Protein AF-A0A7W2D3I4-F1 (afdb_monomer_lite)

Radius of gyration: 21.96 Å; chains: 1; bounding box: 43×80×57 Å

Structure (mmCIF, N/CA/C/O backbone):
data_AF-A0A7W2D3I4-F1
#
_entry.id   AF-A0A7W2D3I4-F1
#
loop_
_atom_site.group_PDB
_atom_site.id
_atom_site.type_symbol
_atom_site.label_atom_id
_atom_site.label_alt_id
_atom_site.label_comp_id
_atom_site.label_asym_id
_atom_site.label_entity_id
_atom_site.label_seq_id
_atom_site.pdbx_PDB_ins_code
_atom_site.Cartn_x
_atom_site.Cartn_y
_atom_site.Cartn_z
_atom_site.occupancy
_atom_site.B_iso_or_equiv
_atom_site.auth_seq_id
_atom_site.auth_comp_id
_atom_site.auth_asym_id
_atom_site.auth_atom_id
_atom_site.pdbx_PDB_model_num
ATOM 1 N N . MET A 1 1 ? -0.821 -57.940 8.167 1.00 35.97 1 MET A N 1
ATOM 2 C CA . MET A 1 1 ? -1.006 -57.032 7.013 1.00 35.97 1 MET A CA 1
ATOM 3 C C . MET A 1 1 ? -1.741 -55.793 7.503 1.00 35.97 1 MET A C 1
ATOM 5 O O . MET A 1 1 ? -2.932 -55.878 7.765 1.00 35.97 1 MET A O 1
ATOM 9 N N . CYS A 1 2 ? -1.041 -54.678 7.721 1.00 34.88 2 CYS A N 1
ATOM 10 C CA . CYS A 1 2 ? -1.677 -53.414 8.100 1.00 34.88 2 CYS A CA 1
ATOM 11 C C . CYS A 1 2 ? -2.128 -52.696 6.825 1.00 34.88 2 CYS A C 1
ATOM 13 O O . CYS A 1 2 ? -1.298 -52.361 5.984 1.00 34.88 2 CYS A O 1
ATOM 15 N N . ALA A 1 3 ? -3.434 -52.499 6.660 1.00 43.91 3 ALA A N 1
ATOM 16 C CA . ALA A 1 3 ? -3.979 -51.711 5.565 1.00 43.91 3 ALA A CA 1
ATOM 17 C C . ALA A 1 3 ? -3.624 -50.231 5.778 1.00 43.91 3 ALA A C 1
ATOM 19 O O . ALA A 1 3 ? -4.045 -49.628 6.763 1.00 43.91 3 ALA A O 1
ATOM 20 N N . SER A 1 4 ? -2.849 -49.642 4.865 1.00 46.53 4 SER A N 1
ATOM 21 C CA . SER A 1 4 ? -2.676 -48.188 4.813 1.00 46.53 4 SER A CA 1
ATOM 22 C C . SER A 1 4 ? -4.035 -47.516 4.566 1.00 46.53 4 SER A C 1
ATOM 24 O O . SER A 1 4 ? -4.795 -47.994 3.715 1.00 46.53 4 SER A O 1
ATOM 26 N N . PRO A 1 5 ? -4.363 -46.411 5.260 1.00 52.06 5 PRO A N 1
ATOM 27 C CA . PRO A 1 5 ? -5.594 -45.689 4.996 1.00 52.06 5 PRO A CA 1
ATOM 28 C C . PRO A 1 5 ? -5.538 -45.125 3.576 1.00 52.06 5 PRO A C 1
ATOM 30 O O . PRO A 1 5 ? -4.615 -44.393 3.220 1.00 52.06 5 PRO A O 1
ATOM 33 N N . ARG A 1 6 ? -6.534 -45.474 2.757 1.00 52.06 6 ARG A N 1
ATOM 34 C CA . ARG A 1 6 ? -6.771 -44.820 1.469 1.00 52.06 6 ARG A CA 1
ATOM 35 C C . ARG A 1 6 ? -7.165 -43.376 1.760 1.00 52.06 6 ARG A C 1
ATOM 37 O O . ARG A 1 6 ? -8.307 -43.109 2.114 1.00 52.06 6 ARG A O 1
ATOM 44 N N . THR A 1 7 ? -6.220 -42.453 1.635 1.00 56.19 7 THR A N 1
ATOM 45 C CA . THR A 1 7 ? -6.508 -41.022 1.580 1.00 56.19 7 THR A CA 1
ATOM 46 C C . THR A 1 7 ? -7.290 -40.749 0.299 1.00 56.19 7 THR A C 1
ATOM 48 O O . THR A 1 7 ? -6.731 -40.611 -0.788 1.00 56.19 7 THR A O 1
ATOM 51 N N . THR A 1 8 ? -8.615 -40.719 0.406 1.00 57.00 8 THR A N 1
ATOM 52 C CA . THR A 1 8 ? -9.489 -40.224 -0.655 1.00 57.00 8 THR A CA 1
ATOM 53 C C . THR A 1 8 ? -9.212 -38.736 -0.829 1.00 57.00 8 THR A C 1
ATOM 55 O O . THR A 1 8 ? -9.522 -37.926 0.039 1.00 57.00 8 THR A O 1
ATOM 58 N N . ARG A 1 9 ? -8.558 -38.374 -1.937 1.00 68.00 9 ARG A N 1
ATOM 59 C CA . ARG A 1 9 ? -8.379 -36.974 -2.328 1.00 68.00 9 ARG A CA 1
ATOM 60 C C . ARG A 1 9 ? -9.740 -36.426 -2.751 1.00 68.00 9 ARG A C 1
ATOM 62 O O . ARG A 1 9 ? -10.220 -36.753 -3.831 1.00 68.00 9 ARG A O 1
ATOM 69 N N . GLU A 1 10 ? -10.354 -35.616 -1.901 1.00 75.38 10 GLU A N 1
ATOM 70 C CA . GLU A 1 10 ? -11.564 -34.874 -2.248 1.00 75.38 10 GLU A CA 1
ATOM 71 C C . GLU A 1 10 ? -11.199 -33.623 -3.057 1.00 75.38 10 GLU A C 1
ATOM 73 O O . GLU A 1 10 ? -10.304 -32.856 -2.692 1.00 75.38 10 GLU A O 1
ATOM 78 N N . GLY A 1 11 ? -11.879 -33.425 -4.187 1.00 79.25 11 GLY A N 1
ATOM 79 C CA . GLY A 1 11 ? -11.748 -32.216 -4.992 1.00 79.25 11 GLY A CA 1
ATOM 80 C C . GLY A 1 11 ? -12.607 -31.099 -4.408 1.00 79.25 11 GLY A C 1
ATOM 81 O O . GLY A 1 11 ? -13.830 -31.160 -4.496 1.00 79.25 11 GLY A O 1
ATOM 82 N N . ILE A 1 12 ? -11.977 -30.075 -3.833 1.00 83.88 12 ILE A N 1
ATOM 83 C CA . ILE A 1 12 ? -12.676 -28.903 -3.292 1.00 83.88 12 ILE A CA 1
ATOM 84 C C . ILE A 1 12 ? -12.636 -27.779 -4.339 1.00 83.88 12 ILE A C 1
ATOM 86 O O . ILE A 1 12 ? -11.543 -27.311 -4.676 1.00 83.88 12 ILE A O 1
ATOM 90 N N . PRO A 1 13 ? -13.786 -27.316 -4.864 1.00 85.44 13 PRO A N 1
ATOM 91 C CA . PRO A 1 13 ? -13.809 -26.160 -5.749 1.00 85.44 13 PRO A CA 1
ATOM 92 C C . PRO A 1 13 ? -13.452 -24.885 -4.972 1.00 85.44 13 PRO A C 1
ATOM 94 O O . PRO A 1 13 ? -13.861 -24.701 -3.826 1.00 85.44 13 PRO A O 1
ATOM 97 N N . PHE A 1 14 ? -12.710 -23.978 -5.604 1.00 87.31 14 PHE A N 1
ATOM 98 C CA . PHE A 1 14 ? -12.338 -22.688 -5.023 1.00 87.31 14 PHE A CA 1
ATOM 99 C C . PHE A 1 14 ? -12.424 -21.572 -6.067 1.00 87.31 14 PHE A C 1
ATOM 101 O O . PHE A 1 14 ? -12.269 -21.808 -7.264 1.00 87.31 14 PHE A O 1
ATOM 108 N N . ALA A 1 15 ? -12.663 -20.344 -5.606 1.00 87.19 15 ALA A N 1
ATOM 109 C CA . ALA A 1 15 ? -12.633 -19.155 -6.450 1.00 87.19 15 ALA A CA 1
ATOM 110 C C . ALA A 1 15 ? -11.207 -18.588 -6.520 1.00 87.19 15 ALA A C 1
ATOM 112 O O . ALA A 1 15 ? -10.534 -18.453 -5.497 1.00 87.19 15 ALA A O 1
ATOM 113 N N . CYS A 1 16 ? -10.751 -18.238 -7.720 1.00 85.00 16 CYS A N 1
ATOM 114 C CA . CYS A 1 16 ? -9.420 -17.690 -7.969 1.00 85.00 16 CYS A CA 1
ATOM 115 C C . CYS A 1 16 ? -9.429 -16.875 -9.266 1.00 85.00 16 CYS A C 1
ATOM 117 O O . CYS A 1 16 ? -10.176 -17.213 -10.185 1.00 85.00 16 CYS A O 1
ATOM 119 N N . SER A 1 17 ? -8.601 -15.829 -9.367 1.00 82.38 17 SER A N 1
ATOM 120 C CA . SER A 1 17 ? -8.456 -15.124 -10.645 1.00 82.38 17 SER A CA 1
ATOM 121 C C . SER A 1 17 ? -7.757 -16.023 -11.678 1.00 82.38 17 SER A C 1
ATOM 123 O O . SER A 1 17 ? -6.920 -16.851 -11.291 1.00 82.38 17 SER A O 1
ATOM 125 N N . PRO A 1 18 ? -8.048 -15.872 -12.986 1.00 84.19 18 PRO A N 1
ATOM 126 C CA . PRO A 1 18 ? -7.452 -16.711 -14.028 1.00 84.19 18 PRO A CA 1
ATOM 127 C C . PRO A 1 18 ? -5.920 -16.708 -14.009 1.00 84.19 18 PRO A C 1
ATOM 129 O O . PRO A 1 18 ? -5.295 -17.753 -14.170 1.00 84.19 18 PRO A O 1
ATOM 132 N N . ASP A 1 19 ? -5.300 -15.554 -13.761 1.00 79.12 19 ASP A N 1
ATOM 133 C CA . ASP A 1 19 ? -3.839 -15.446 -13.727 1.00 79.12 19 ASP A CA 1
ATOM 134 C C . ASP A 1 19 ? -3.236 -16.099 -12.479 1.00 79.12 19 A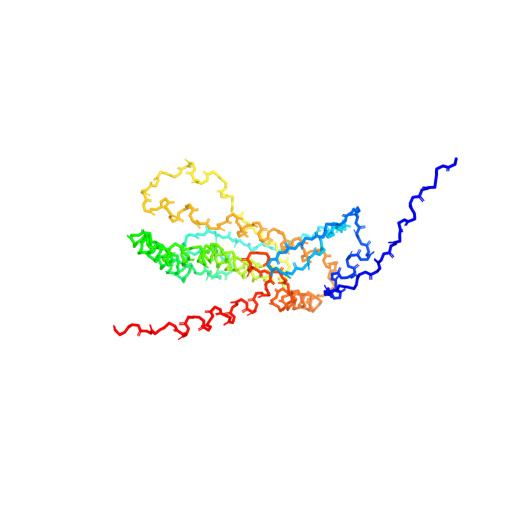SP A C 1
ATOM 136 O O . ASP A 1 19 ? -2.211 -16.771 -12.575 1.00 79.12 19 ASP A O 1
ATOM 140 N N . GLN A 1 20 ? -3.892 -15.991 -11.319 1.00 83.00 20 GLN A N 1
ATOM 141 C CA . GLN A 1 20 ? -3.452 -16.706 -10.119 1.00 83.00 20 GLN A CA 1
ATOM 142 C C . GLN A 1 20 ? -3.619 -18.221 -10.262 1.00 83.00 20 GLN A C 1
ATOM 144 O O . GLN A 1 20 ? -2.784 -18.965 -9.754 1.00 83.00 20 GLN A O 1
ATOM 149 N N . LEU A 1 21 ? -4.651 -18.678 -10.979 1.00 88.69 21 LEU A N 1
ATOM 150 C CA . LEU A 1 21 ? -4.837 -20.096 -11.274 1.00 88.69 21 LEU A CA 1
ATOM 151 C C . LEU A 1 21 ? -3.705 -20.618 -12.166 1.00 88.69 21 LEU A C 1
ATOM 153 O O . LEU A 1 21 ? -3.147 -21.669 -11.866 1.00 88.69 21 LEU A O 1
ATOM 157 N N . LYS A 1 22 ? -3.306 -19.866 -13.203 1.00 88.12 22 LYS A N 1
ATOM 158 C CA . LYS A 1 22 ? -2.134 -20.210 -14.029 1.00 88.12 22 LYS A CA 1
ATOM 159 C C . LYS A 1 22 ? -0.870 -20.322 -13.179 1.00 88.12 22 LYS A C 1
ATOM 161 O O . LYS A 1 22 ? -0.163 -21.319 -13.286 1.00 88.12 22 LYS A O 1
ATOM 166 N N . THR A 1 23 ? -0.610 -19.343 -12.306 1.00 87.88 23 THR A N 1
ATOM 167 C CA . THR A 1 23 ? 0.552 -19.386 -11.404 1.00 87.88 23 THR A CA 1
ATOM 168 C C . THR A 1 23 ? 0.496 -20.591 -10.472 1.00 87.88 23 THR A C 1
ATOM 170 O O . THR A 1 23 ? 1.493 -21.286 -10.320 1.00 87.88 23 THR A O 1
ATOM 173 N N . LEU A 1 24 ? -0.664 -20.872 -9.876 1.00 89.88 24 LEU A N 1
ATOM 174 C CA . LEU A 1 24 ? -0.845 -22.015 -8.987 1.00 89.88 24 LEU A CA 1
ATOM 175 C C . LEU A 1 24 ? -0.597 -23.341 -9.714 1.00 89.88 24 LEU A C 1
ATOM 177 O O . LEU A 1 24 ? 0.093 -24.206 -9.189 1.00 89.88 24 LEU A O 1
ATOM 181 N N . VAL A 1 25 ? -1.138 -23.507 -10.920 1.00 89.94 25 VAL A N 1
ATOM 182 C CA . VAL A 1 25 ? -0.967 -24.739 -11.704 1.00 89.94 25 VAL A CA 1
ATOM 183 C C . VAL A 1 25 ? 0.489 -24.926 -12.132 1.00 89.94 25 VAL A C 1
ATOM 185 O O . VAL A 1 25 ? 0.997 -26.040 -12.061 1.00 89.94 25 VAL A O 1
ATOM 188 N N . ALA A 1 26 ? 1.164 -23.853 -12.547 1.00 90.19 26 ALA A N 1
ATOM 189 C CA . ALA A 1 26 ? 2.518 -23.932 -13.089 1.00 90.19 26 ALA A CA 1
ATOM 190 C C . ALA A 1 26 ? 3.622 -23.966 -12.019 1.00 90.19 26 ALA A C 1
ATOM 192 O O . ALA A 1 26 ? 4.652 -24.601 -12.227 1.00 90.19 26 ALA A O 1
ATOM 193 N N . HIS A 1 27 ? 3.431 -23.276 -10.892 1.00 91.12 27 HIS A N 1
ATOM 194 C CA . HIS A 1 27 ? 4.521 -22.947 -9.965 1.00 91.12 27 HIS A CA 1
ATOM 195 C C . HIS A 1 27 ? 4.289 -23.404 -8.526 1.00 91.12 27 HIS A C 1
ATOM 197 O O . HIS A 1 27 ? 5.128 -23.127 -7.665 1.00 91.12 27 HIS A O 1
ATOM 203 N N . ARG A 1 28 ? 3.169 -24.070 -8.216 1.00 89.94 28 ARG A N 1
ATOM 204 C CA . ARG A 1 28 ? 2.913 -24.544 -6.851 1.00 89.94 28 ARG A CA 1
ATOM 205 C C . ARG A 1 28 ? 4.029 -25.473 -6.382 1.00 89.94 28 ARG A C 1
ATOM 207 O O . ARG A 1 28 ? 4.350 -26.460 -7.039 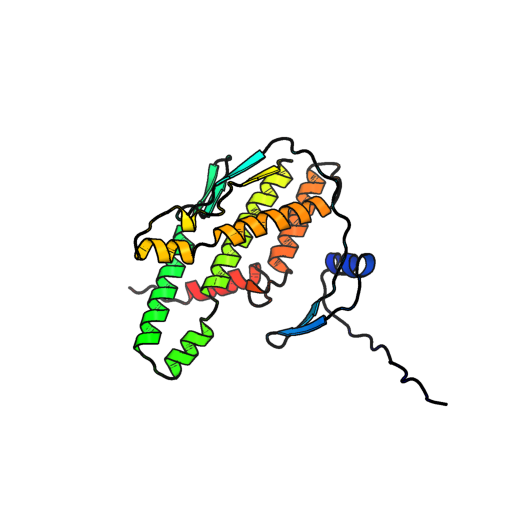1.00 89.94 28 ARG A O 1
ATOM 214 N N . LYS A 1 29 ? 4.525 -25.210 -5.176 1.00 88.31 29 LYS A N 1
ATOM 215 C CA . LYS A 1 29 ? 5.510 -26.041 -4.494 1.00 88.31 29 LYS A CA 1
ATOM 216 C C . LYS A 1 29 ? 5.065 -26.333 -3.068 1.00 88.31 29 LYS A C 1
ATOM 218 O O . LYS A 1 29 ? 4.594 -25.448 -2.362 1.00 88.31 29 LYS A O 1
ATOM 223 N N . GLY A 1 30 ? 5.252 -27.580 -2.651 1.00 85.25 30 GLY A N 1
ATOM 224 C CA . GLY A 1 30 ? 4.953 -28.021 -1.294 1.00 85.25 30 GLY A CA 1
ATOM 225 C C . GLY A 1 30 ? 3.460 -28.094 -0.962 1.00 85.25 30 GLY A C 1
ATOM 226 O O . GLY A 1 30 ? 2.571 -28.074 -1.824 1.00 85.25 30 GLY A O 1
ATOM 227 N N . GLU A 1 31 ? 3.203 -28.232 0.332 1.00 86.31 31 GLU A N 1
ATOM 228 C CA . GLU A 1 31 ? 1.860 -28.269 0.898 1.00 86.31 31 GLU A CA 1
ATOM 229 C C . GLU A 1 31 ? 1.247 -26.863 0.933 1.00 86.31 31 GLU A C 1
ATOM 231 O O . GLU A 1 31 ? 1.945 -25.851 0.883 1.00 86.31 31 GLU A O 1
ATOM 236 N N . GLY A 1 32 ? -0.083 -26.803 0.926 1.00 86.62 32 GLY A N 1
ATOM 237 C CA . GLY A 1 32 ? -0.819 -25.550 1.050 1.00 86.62 32 GLY A CA 1
ATOM 238 C C . GLY A 1 32 ? -1.646 -25.565 2.324 1.00 86.62 32 GLY A C 1
ATOM 239 O O . GLY A 1 32 ? -2.224 -26.596 2.661 1.00 86.62 32 GLY A O 1
ATOM 240 N N . ASP A 1 33 ? -1.737 -24.421 2.991 1.00 89.50 33 ASP A N 1
ATOM 241 C CA . ASP A 1 33 ? -2.533 -24.277 4.204 1.00 89.50 33 ASP A CA 1
ATOM 242 C C . ASP A 1 33 ? -3.953 -23.837 3.862 1.00 89.50 33 ASP A C 1
ATOM 244 O O . ASP A 1 33 ? -4.163 -22.895 3.093 1.00 89.50 33 ASP A O 1
ATOM 248 N N . LEU A 1 34 ? -4.944 -24.467 4.490 1.00 90.75 34 LEU A N 1
ATOM 249 C CA . LEU A 1 34 ? -6.326 -24.007 4.451 1.00 90.75 34 LEU A CA 1
ATOM 250 C C . LEU A 1 34 ? -6.638 -23.228 5.734 1.00 90.75 34 LEU A C 1
ATOM 252 O O . LEU A 1 34 ? -6.588 -23.771 6.836 1.00 90.75 34 LEU A O 1
ATOM 256 N N . VAL A 1 35 ? -6.969 -21.943 5.604 1.00 90.12 35 VAL A N 1
ATOM 257 C CA . VAL A 1 35 ? -7.155 -21.036 6.746 1.00 90.12 35 VAL A CA 1
ATOM 258 C C . VAL A 1 35 ? -8.542 -20.402 6.715 1.00 90.12 35 VAL A C 1
ATOM 260 O O . VAL A 1 35 ? -8.941 -19.819 5.710 1.00 90.12 35 VAL A O 1
ATOM 263 N N . CYS A 1 36 ? -9.261 -20.440 7.840 1.00 89.19 36 CYS A N 1
ATOM 264 C CA . CYS A 1 36 ? -10.525 -19.720 8.009 1.00 89.19 36 CYS A CA 1
ATOM 265 C C . CYS A 1 36 ? -10.288 -18.343 8.652 1.00 89.19 36 CYS A C 1
ATOM 267 O O . CYS A 1 36 ? -9.751 -18.244 9.759 1.00 89.19 36 CYS A O 1
ATOM 269 N N . ARG A 1 37 ? -10.680 -17.259 7.969 1.00 83.62 37 ARG A N 1
ATOM 270 C CA . ARG A 1 37 ? -10.606 -15.880 8.485 1.00 83.62 37 ARG A CA 1
ATOM 271 C C . ARG A 1 37 ? -11.889 -15.125 8.161 1.00 83.62 37 ARG A C 1
ATOM 273 O O . ARG A 1 37 ? -12.297 -15.052 7.009 1.00 83.62 37 ARG A O 1
ATOM 280 N N . GLY A 1 38 ? -12.529 -14.552 9.182 1.00 74.56 38 GLY A N 1
ATOM 281 C CA . GLY A 1 38 ? -13.765 -13.779 8.999 1.00 74.56 38 GLY A CA 1
ATOM 282 C C . GLY A 1 38 ? -14.912 -14.589 8.381 1.00 74.56 38 GLY A C 1
ATOM 283 O O . GLY A 1 38 ? -15.681 -14.043 7.599 1.00 74.56 38 GLY A O 1
ATOM 284 N N . GLY A 1 39 ? -14.987 -15.895 8.672 1.00 83.69 39 GLY A N 1
ATOM 285 C CA . GLY A 1 39 ? -15.983 -16.809 8.096 1.00 83.69 39 GLY A CA 1
ATOM 286 C C . GLY A 1 39 ? -15.713 -17.226 6.646 1.00 83.69 39 GLY A C 1
ATOM 287 O O . GLY A 1 39 ? -16.521 -17.948 6.071 1.00 83.69 39 GLY A O 1
ATOM 288 N N . LYS A 1 40 ? -14.593 -16.794 6.052 1.00 85.19 40 LYS A N 1
ATOM 289 C CA . LYS A 1 40 ? -14.161 -17.181 4.704 1.00 85.19 40 LYS A CA 1
ATOM 290 C C . LYS A 1 40 ? -12.986 -18.151 4.785 1.00 85.19 40 LYS A C 1
ATOM 292 O O . LYS A 1 40 ? -12.090 -17.971 5.612 1.00 85.19 40 LYS A O 1
ATOM 297 N N . TRP A 1 41 ? -12.976 -19.144 3.904 1.00 90.19 41 TRP A N 1
ATOM 298 C CA . TRP A 1 41 ? -11.865 -20.078 3.744 1.00 90.19 41 TRP A CA 1
ATOM 299 C C . TRP A 1 41 ? -10.892 -19.583 2.676 1.00 90.19 41 TRP A C 1
ATOM 301 O O . TRP A 1 41 ? -11.306 -19.121 1.614 1.00 90.19 41 TRP A O 1
ATOM 311 N N . PHE A 1 42 ? -9.598 -19.685 2.965 1.00 89.88 42 PHE A N 1
ATOM 312 C CA . PHE A 1 42 ? -8.513 -19.290 2.076 1.00 89.88 42 PHE A CA 1
ATOM 313 C C . PHE A 1 42 ? -7.532 -20.441 1.924 1.00 89.88 42 PHE A C 1
ATOM 315 O O . PHE A 1 42 ? -7.064 -20.977 2.927 1.00 89.88 42 PHE A O 1
ATOM 322 N N . LEU A 1 43 ? -7.182 -20.765 0.682 1.00 89.88 43 LEU A N 1
ATOM 323 C CA . LEU A 1 43 ? -6.046 -21.623 0.374 1.00 89.88 43 LEU A CA 1
ATOM 324 C C . LEU A 1 43 ? -4.791 -20.755 0.238 1.00 89.88 43 LEU A C 1
ATOM 326 O O . LEU A 1 43 ? -4.729 -19.868 -0.616 1.00 89.88 43 LEU A O 1
ATOM 330 N N . ILE A 1 44 ? -3.792 -21.011 1.075 1.00 89.69 44 ILE A N 1
ATOM 331 C CA . ILE A 1 44 ? -2.464 -20.409 0.986 1.00 89.69 44 ILE A CA 1
ATOM 332 C C . ILE A 1 44 ? -1.547 -21.446 0.352 1.00 89.69 44 ILE A C 1
ATOM 334 O O . ILE A 1 44 ? -1.104 -22.383 1.006 1.00 89.69 44 ILE A O 1
ATOM 338 N N . ALA A 1 45 ? -1.279 -21.280 -0.939 1.00 90.62 45 ALA A N 1
ATOM 339 C CA . ALA A 1 45 ? -0.340 -22.116 -1.669 1.00 90.62 45 ALA A CA 1
ATOM 340 C C . ALA A 1 45 ? 0.967 -21.359 -1.906 1.00 90.62 45 ALA A C 1
ATOM 342 O O . ALA A 1 45 ? 0.957 -20.206 -2.349 1.00 90.62 45 ALA A O 1
ATOM 343 N N . ILE A 1 46 ? 2.088 -22.020 -1.632 1.00 90.38 46 ILE A N 1
ATOM 344 C CA . ILE A 1 46 ? 3.414 -21.497 -1.949 1.00 90.38 46 ILE A CA 1
ATOM 345 C C . ILE A 1 46 ? 3.672 -21.766 -3.430 1.00 90.38 46 ILE A C 1
ATOM 347 O O . ILE A 1 46 ? 3.474 -22.880 -3.913 1.00 90.38 46 ILE A O 1
ATOM 351 N N . CYS A 1 47 ? 4.070 -20.727 -4.159 1.00 89.69 47 CYS A N 1
ATOM 352 C CA . CYS A 1 47 ? 4.452 -20.831 -5.560 1.00 89.69 47 CYS A CA 1
ATOM 353 C C . CYS A 1 47 ? 5.872 -20.293 -5.726 1.00 89.69 47 CYS A C 1
ATOM 355 O O . CYS A 1 47 ? 6.140 -19.164 -5.311 1.00 89.69 47 CYS A O 1
ATOM 357 N N . GLU A 1 48 ? 6.756 -21.079 -6.333 1.00 88.00 48 GLU A N 1
ATOM 358 C CA . GLU A 1 48 ? 8.089 -20.623 -6.732 1.00 88.00 48 GLU A CA 1
ATOM 359 C C . GLU A 1 48 ? 8.043 -20.191 -8.193 1.00 88.00 48 GLU A C 1
ATOM 361 O O . GLU A 1 48 ? 8.029 -21.008 -9.114 1.00 88.00 48 GLU A O 1
ATOM 366 N N . VAL A 1 49 ? 7.956 -18.881 -8.388 1.00 83.62 49 VAL A N 1
ATOM 367 C CA . VAL A 1 49 ? 7.943 -18.260 -9.710 1.00 83.62 49 VAL A CA 1
ATOM 368 C C . VAL A 1 49 ? 9.374 -17.833 -10.036 1.00 83.62 49 VAL A C 1
ATOM 370 O O . VAL A 1 49 ? 10.018 -17.270 -9.148 1.00 83.62 49 VAL A O 1
ATOM 373 N N . PRO A 1 50 ? 9.879 -18.090 -11.256 1.00 81.31 50 PRO A N 1
ATOM 374 C CA . PRO A 1 50 ? 11.179 -17.588 -11.680 1.00 81.31 50 PRO A CA 1
ATOM 375 C C . PRO A 1 50 ? 11.277 -16.075 -11.480 1.00 81.31 50 PRO A C 1
ATOM 377 O O . PRO A 1 50 ? 10.311 -15.347 -11.733 1.00 81.31 50 PRO A O 1
ATOM 380 N N . ASP A 1 51 ? 12.441 -15.614 -11.031 1.00 72.19 51 ASP A N 1
ATOM 381 C CA . ASP A 1 51 ? 12.722 -14.186 -10.994 1.00 72.19 51 ASP A CA 1
ATOM 382 C C . ASP A 1 51 ? 12.740 -13.626 -12.426 1.00 72.19 51 ASP A C 1
ATOM 384 O O . ASP A 1 51 ? 13.138 -14.327 -13.364 1.00 72.19 51 ASP A O 1
ATOM 388 N N . PRO A 1 52 ? 12.282 -12.381 -12.618 1.00 70.00 52 PRO A N 1
ATOM 389 C CA . PRO A 1 52 ? 12.361 -11.746 -13.918 1.00 70.00 52 PRO A CA 1
ATOM 390 C C . PRO A 1 52 ? 13.807 -11.507 -14.321 1.00 70.00 52 PRO A C 1
ATOM 392 O O . PRO A 1 52 ? 14.686 -11.344 -13.473 1.00 70.00 52 PRO A O 1
ATOM 395 N N . GLU A 1 53 ? 14.032 -11.403 -15.627 1.00 69.62 53 GLU A N 1
ATOM 396 C CA . GLU A 1 53 ? 15.279 -10.845 -16.131 1.00 69.62 53 GLU A CA 1
ATOM 397 C C . GLU A 1 53 ? 15.452 -9.418 -15.601 1.00 69.62 53 GLU A C 1
ATOM 399 O O . GLU A 1 53 ? 14.515 -8.614 -15.590 1.00 69.62 53 GLU A O 1
ATOM 404 N N . VAL A 1 54 ? 16.661 -9.120 -15.127 1.00 68.25 54 VAL A N 1
ATOM 405 C CA . VAL A 1 54 ? 17.002 -7.790 -14.631 1.00 68.25 54 VAL A CA 1
ATOM 406 C C . VAL A 1 54 ? 16.998 -6.832 -15.814 1.00 68.25 54 VAL A C 1
ATOM 408 O O . VAL A 1 54 ? 17.739 -7.008 -16.777 1.00 68.25 54 VAL A O 1
ATOM 411 N N . PHE A 1 55 ? 16.146 -5.819 -15.732 1.00 71.31 55 PHE A N 1
ATOM 412 C CA . PHE A 1 55 ? 16.093 -4.734 -16.697 1.00 71.31 55 PHE A CA 1
ATOM 413 C C . PHE A 1 55 ? 16.959 -3.571 -16.206 1.00 71.31 55 PHE A C 1
ATOM 415 O O . PHE A 1 55 ? 16.807 -3.122 -15.069 1.00 71.31 55 PHE A O 1
ATOM 422 N N . GLU A 1 56 ? 17.838 -3.071 -17.075 1.00 76.94 56 GLU A N 1
ATOM 423 C CA . GLU A 1 56 ? 18.591 -1.842 -16.826 1.00 76.94 56 GLU A CA 1
ATOM 424 C C . GLU A 1 56 ? 17.698 -0.628 -17.123 1.00 76.94 56 GLU A C 1
ATOM 426 O O . GLU A 1 56 ? 17.274 -0.442 -18.269 1.00 76.94 56 GLU A O 1
ATOM 431 N N . PRO A 1 57 ? 17.371 0.195 -16.115 1.00 84.00 57 PRO A N 1
ATOM 432 C CA . PRO A 1 57 ? 16.455 1.307 -16.293 1.00 84.00 57 PRO A CA 1
ATOM 433 C C . PRO A 1 57 ? 17.045 2.415 -17.163 1.00 84.00 57 PRO A C 1
ATOM 435 O O . PRO A 1 57 ? 18.212 2.773 -17.022 1.00 84.00 57 PRO A O 1
ATOM 438 N N . VAL A 1 58 ? 16.207 3.024 -18.012 1.00 85.94 58 VAL A N 1
ATOM 439 C CA . VAL A 1 58 ? 16.642 4.138 -18.878 1.00 85.94 58 VAL A CA 1
ATOM 440 C C . VAL A 1 58 ? 16.965 5.405 -18.081 1.00 85.94 58 VAL A C 1
ATOM 442 O O . VAL A 1 58 ? 17.745 6.235 -18.533 1.00 85.94 58 VAL A O 1
ATOM 445 N N . ASP A 1 59 ? 16.336 5.555 -16.912 1.00 89.69 59 ASP A N 1
ATOM 446 C CA . ASP A 1 59 ? 16.509 6.644 -15.947 1.00 89.69 59 ASP A CA 1
ATOM 447 C C . ASP A 1 59 ? 15.854 6.242 -14.600 1.00 89.69 59 ASP A C 1
ATOM 449 O O . ASP A 1 59 ? 15.284 5.153 -14.477 1.00 89.69 59 ASP A O 1
ATOM 453 N N . TRP A 1 60 ? 15.903 7.094 -13.577 1.00 90.12 60 TRP A N 1
ATOM 454 C CA . TRP A 1 60 ? 15.403 6.815 -12.231 1.00 90.12 60 TRP A CA 1
ATOM 455 C C . TRP A 1 60 ? 14.353 7.826 -11.764 1.00 90.12 60 TRP A C 1
ATOM 457 O O . TRP A 1 60 ? 14.529 9.038 -11.846 1.00 90.12 60 TRP A O 1
ATOM 467 N N . VAL A 1 61 ? 13.277 7.324 -11.156 1.00 92.19 61 VAL A N 1
ATOM 468 C CA . VAL A 1 61 ? 12.329 8.135 -10.384 1.00 92.19 61 VAL A CA 1
ATOM 469 C C . VAL A 1 61 ? 12.760 8.128 -8.921 1.00 92.19 61 VAL A C 1
ATOM 471 O O . VAL A 1 61 ? 12.618 7.118 -8.226 1.00 92.19 61 VAL A O 1
ATOM 474 N N . GLY A 1 62 ? 13.274 9.258 -8.439 1.00 91.50 62 GLY A N 1
ATOM 475 C CA . GLY A 1 62 ? 13.579 9.451 -7.021 1.00 91.50 62 GLY A CA 1
ATOM 476 C C . GLY A 1 62 ? 12.299 9.614 -6.204 1.00 91.50 62 GLY A C 1
ATOM 477 O O . GLY A 1 62 ? 11.412 10.363 -6.607 1.00 91.50 62 GLY A O 1
ATOM 478 N N . VAL A 1 63 ? 12.186 8.927 -5.065 1.00 91.75 63 VAL A N 1
ATOM 479 C CA . VAL A 1 63 ? 11.014 8.993 -4.177 1.00 91.75 63 VAL A CA 1
ATOM 480 C C . VAL A 1 63 ? 11.441 9.331 -2.747 1.00 91.75 63 VAL A C 1
ATOM 482 O O . VAL A 1 63 ? 11.958 8.481 -2.019 1.00 91.75 63 VAL A O 1
ATOM 485 N N . ASP A 1 64 ? 11.156 10.565 -2.335 1.00 88.31 64 ASP A N 1
ATOM 486 C CA . ASP A 1 64 ? 11.340 11.079 -0.971 1.00 88.31 64 ASP A CA 1
ATOM 487 C C . ASP A 1 64 ? 10.106 10.773 -0.104 1.00 88.31 64 ASP A C 1
ATOM 489 O O . ASP A 1 64 ? 8.972 10.956 -0.559 1.00 88.31 64 ASP A O 1
ATOM 493 N N . ARG A 1 65 ? 10.280 10.287 1.133 1.00 87.88 65 ARG A N 1
ATOM 494 C CA . ARG A 1 65 ? 9.178 9.821 1.999 1.00 87.88 65 ARG A CA 1
ATOM 495 C C . ARG A 1 65 ? 9.114 10.627 3.302 1.00 87.88 65 ARG A C 1
ATOM 497 O O . ARG A 1 65 ? 9.886 10.426 4.234 1.00 87.88 65 ARG A O 1
ATOM 504 N N . GLY A 1 66 ? 8.066 11.441 3.448 1.00 79.00 66 GLY A N 1
ATOM 505 C CA . GLY A 1 66 ? 7.873 12.401 4.549 1.00 79.00 66 GLY A CA 1
ATOM 506 C C . GLY A 1 66 ? 6.594 12.220 5.406 1.00 79.00 66 GLY A C 1
ATOM 507 O O . GLY A 1 66 ? 5.725 11.386 5.134 1.00 79.00 66 GLY A O 1
ATOM 508 N N . ILE A 1 67 ? 6.490 12.987 6.515 1.00 73.31 67 ILE A N 1
ATOM 509 C CA . ILE A 1 67 ? 5.286 13.019 7.395 1.00 73.31 67 ILE A CA 1
ATOM 510 C C . ILE A 1 67 ? 4.170 13.737 6.665 1.00 73.31 67 ILE A C 1
ATOM 512 O O . ILE A 1 67 ? 3.006 13.332 6.671 1.00 73.31 67 ILE A O 1
ATOM 516 N N . VAL A 1 68 ? 4.552 14.901 6.147 1.00 76.50 68 VAL A N 1
ATOM 517 C CA . VAL A 1 68 ? 3.659 15.880 5.548 1.00 76.50 68 VAL A CA 1
ATOM 518 C C . VAL A 1 68 ? 3.310 15.424 4.141 1.00 76.50 68 VAL A C 1
ATOM 520 O O . VAL A 1 68 ? 2.128 15.352 3.807 1.00 76.50 68 VAL A O 1
ATOM 523 N N . ASN A 1 69 ? 4.327 15.023 3.382 1.00 85.12 69 ASN A N 1
ATOM 524 C CA . ASN A 1 69 ? 4.217 14.419 2.063 1.00 85.12 69 ASN A CA 1
ATOM 525 C C . ASN A 1 69 ? 4.579 12.944 2.210 1.00 85.12 69 ASN A C 1
ATOM 527 O O . ASN A 1 69 ? 5.724 12.631 2.500 1.00 85.12 69 ASN A O 1
ATOM 531 N N . LEU A 1 70 ? 3.609 12.042 2.070 1.00 86.50 70 LEU A N 1
ATOM 532 C CA . LEU A 1 70 ? 3.822 10.603 2.261 1.00 86.50 70 LEU A CA 1
ATOM 533 C C . LEU A 1 70 ? 4.824 10.036 1.252 1.00 86.50 70 LEU A C 1
ATOM 535 O O . LEU A 1 70 ? 5.558 9.108 1.584 1.00 86.50 70 LEU A O 1
ATOM 539 N N . ALA A 1 71 ? 4.826 10.600 0.045 1.00 90.38 71 ALA A N 1
ATOM 540 C CA . ALA A 1 71 ? 5.840 10.405 -0.974 1.00 90.38 71 ALA A CA 1
ATOM 541 C C . ALA A 1 71 ? 5.885 11.630 -1.896 1.00 90.38 71 ALA A C 1
ATOM 543 O O . ALA A 1 71 ? 4.828 12.152 -2.258 1.00 90.38 71 ALA A O 1
ATOM 544 N N . THR A 1 72 ? 7.080 12.048 -2.293 1.00 92.00 72 THR A N 1
ATOM 545 C CA . THR A 1 72 ? 7.316 13.069 -3.318 1.00 92.00 72 THR A CA 1
ATOM 546 C C . THR A 1 72 ? 8.227 12.467 -4.376 1.00 92.00 72 THR A C 1
ATOM 548 O O . THR A 1 72 ? 9.291 11.955 -4.036 1.00 92.00 72 THR A O 1
ATOM 551 N N . THR A 1 73 ? 7.810 12.489 -5.639 1.00 93.50 73 THR A N 1
ATOM 552 C CA . THR A 1 73 ? 8.627 11.984 -6.748 1.00 93.50 73 THR A CA 1
ATOM 553 C C . THR A 1 73 ? 9.512 13.090 -7.322 1.00 93.50 73 THR A C 1
ATOM 555 O O . THR A 1 73 ? 9.118 14.258 -7.303 1.00 93.50 73 THR A O 1
ATOM 558 N N . SER A 1 74 ? 10.651 12.733 -7.920 1.00 92.94 74 SER A N 1
ATOM 559 C CA . SER A 1 74 ? 11.498 13.653 -8.702 1.00 92.94 74 SER A CA 1
ATOM 560 C C . SER A 1 74 ? 10.729 14.344 -9.836 1.00 92.94 74 SER A C 1
ATOM 562 O O . SER A 1 74 ? 10.980 15.506 -10.126 1.00 92.94 74 SER A O 1
ATOM 564 N N . ASP A 1 75 ? 9.712 13.673 -10.386 1.00 91.00 75 ASP A N 1
ATOM 565 C CA . ASP A 1 75 ? 8.796 14.212 -11.407 1.00 91.00 75 ASP A CA 1
ATOM 566 C C . ASP A 1 75 ? 7.801 15.272 -10.865 1.00 91.00 75 ASP A C 1
ATOM 568 O O . ASP A 1 75 ? 6.905 15.713 -11.580 1.00 91.00 75 ASP A O 1
ATOM 572 N N . GLY A 1 76 ? 7.889 15.650 -9.583 1.00 88.81 76 GLY A N 1
ATOM 573 C CA . GLY A 1 76 ? 7.040 16.678 -8.964 1.00 88.81 76 GLY A CA 1
ATOM 574 C C . GLY A 1 76 ? 5.690 16.187 -8.424 1.00 88.81 76 GLY A C 1
ATOM 575 O O . GLY A 1 76 ? 4.912 16.985 -7.895 1.00 88.81 76 GLY A O 1
ATOM 576 N N . THR A 1 77 ? 5.393 14.884 -8.493 1.00 91.69 77 THR A N 1
ATOM 577 C CA . THR A 1 77 ? 4.161 14.326 -7.913 1.00 91.69 77 THR A CA 1
ATOM 578 C C . THR A 1 77 ? 4.274 14.276 -6.394 1.00 91.69 77 THR A C 1
ATOM 580 O O . THR A 1 77 ? 5.171 13.640 -5.845 1.00 91.69 77 THR A O 1
ATOM 583 N N . ASN A 1 78 ? 3.336 14.921 -5.695 1.00 92.50 78 ASN A N 1
ATOM 584 C CA . ASN A 1 78 ? 3.307 14.964 -4.234 1.00 92.50 78 ASN A CA 1
ATOM 585 C C . ASN A 1 78 ? 2.068 14.252 -3.667 1.00 92.50 78 ASN A C 1
ATOM 587 O O . ASN A 1 78 ? 0.931 14.727 -3.772 1.00 92.50 78 ASN A O 1
ATOM 591 N N . HIS A 1 79 ? 2.303 13.144 -2.969 1.00 89.88 79 HIS A N 1
ATOM 592 C CA . HIS A 1 79 ? 1.283 12.395 -2.248 1.00 89.88 79 HIS A CA 1
ATOM 593 C C . HIS A 1 79 ? 1.090 12.948 -0.831 1.00 89.88 79 HIS A C 1
ATOM 595 O O . HIS A 1 79 ? 1.687 12.490 0.145 1.00 89.88 79 HIS A O 1
ATOM 601 N N . GLN A 1 80 ? 0.198 13.926 -0.692 1.00 87.88 80 GLN A N 1
ATOM 602 C CA . GLN A 1 80 ? -0.024 14.625 0.577 1.00 87.88 80 GLN A CA 1
ATOM 603 C C . GLN A 1 80 ? -0.579 13.723 1.700 1.00 87.88 80 GLN A C 1
ATOM 605 O O . GLN A 1 80 ? -1.581 13.019 1.547 1.00 87.88 80 GLN A O 1
ATOM 610 N N . GLY A 1 81 ? -0.019 13.855 2.904 1.00 84.88 81 GLY A N 1
ATOM 611 C CA . GLY A 1 81 ? -0.437 13.144 4.118 1.00 84.88 81 GLY A CA 1
ATOM 612 C C . GLY A 1 81 ? -1.568 13.807 4.906 1.00 84.88 81 GLY A C 1
ATOM 613 O O . GLY A 1 81 ? -2.104 13.212 5.843 1.00 84.88 81 GLY A O 1
ATOM 614 N N . ARG A 1 82 ? -1.996 15.025 4.540 1.00 86.00 82 ARG A N 1
ATOM 615 C CA . ARG A 1 82 ? -2.965 15.833 5.314 1.00 86.00 82 ARG A CA 1
ATOM 616 C C . ARG A 1 82 ? -4.268 15.092 5.636 1.00 86.00 82 ARG A C 1
ATOM 618 O O . ARG A 1 82 ? -4.771 15.195 6.761 1.00 86.00 82 ARG A O 1
ATOM 625 N N . ARG A 1 83 ? -4.822 14.349 4.670 1.00 85.00 83 ARG A N 1
ATOM 626 C CA . ARG A 1 83 ? -6.058 13.562 4.856 1.00 85.00 83 ARG A CA 1
ATOM 627 C C . ARG A 1 83 ? -5.845 12.416 5.850 1.00 85.00 83 ARG A C 1
ATOM 629 O O . ARG A 1 83 ? -6.619 12.290 6.800 1.00 85.00 83 ARG A O 1
ATOM 636 N N . LEU A 1 84 ? -4.754 11.662 5.703 1.00 84.62 84 LEU A N 1
ATOM 637 C CA . LEU A 1 84 ? -4.384 10.581 6.620 1.00 84.62 84 LEU A CA 1
ATOM 638 C C . LEU A 1 84 ? -4.141 11.111 8.043 1.00 84.62 84 LEU A C 1
ATOM 640 O O . LEU A 1 84 ? -4.666 10.559 9.010 1.00 84.62 84 LEU A O 1
ATOM 644 N N . SER A 1 85 ? -3.435 12.234 8.179 1.00 84.25 85 SER A N 1
ATOM 645 C CA . SER A 1 85 ? -3.186 12.892 9.467 1.00 84.25 85 SER A CA 1
ATOM 646 C C . SER A 1 85 ? -4.474 13.375 10.140 1.00 84.25 85 SER A C 1
ATOM 648 O O . SER A 1 85 ? -4.638 13.230 11.354 1.00 84.25 85 SER A O 1
ATOM 650 N N . ARG A 1 86 ? -5.439 13.912 9.378 1.00 86.12 86 ARG A N 1
ATOM 651 C CA . ARG A 1 86 ? -6.776 14.254 9.901 1.00 86.12 86 ARG A CA 1
ATOM 652 C C . ARG A 1 86 ? -7.504 13.009 10.416 1.00 86.12 86 ARG A C 1
ATOM 654 O O . ARG A 1 86 ? -8.018 13.028 11.534 1.00 86.12 86 ARG A O 1
ATOM 661 N N . TYR A 1 87 ? -7.508 11.933 9.634 1.00 85.75 87 TYR A N 1
ATOM 662 C CA . TYR A 1 87 ? -8.146 10.673 10.008 1.00 85.75 87 TYR A CA 1
ATOM 663 C C . TYR A 1 87 ? -7.529 10.061 11.277 1.00 85.75 87 TYR A C 1
ATOM 665 O O . TYR A 1 87 ? -8.259 9.658 12.185 1.00 85.75 87 TYR A O 1
ATOM 673 N N . ARG A 1 88 ? -6.198 10.072 11.404 1.00 85.25 88 ARG A N 1
ATOM 674 C CA . ARG A 1 88 ? -5.481 9.599 12.603 1.00 85.25 88 ARG A CA 1
ATOM 675 C C . ARG A 1 88 ? -5.816 10.409 13.848 1.00 85.25 88 ARG A C 1
ATOM 677 O O . ARG A 1 88 ? -6.142 9.826 14.879 1.00 85.25 88 ARG A O 1
ATOM 684 N N . ARG A 1 89 ? -5.828 11.745 13.748 1.00 86.31 89 ARG A N 1
ATOM 685 C CA . ARG A 1 89 ? -6.246 12.616 14.863 1.00 86.31 89 ARG A CA 1
ATOM 686 C C . ARG A 1 89 ? -7.674 12.311 15.310 1.00 86.31 89 ARG A C 1
ATOM 688 O O . ARG A 1 89 ? -7.936 12.219 16.508 1.00 86.31 89 ARG A O 1
ATOM 695 N N . TRP A 1 90 ? -8.589 12.087 14.366 1.00 87.81 90 TRP A N 1
ATOM 696 C CA . TRP A 1 90 ? -9.955 11.672 14.687 1.00 87.81 90 TRP A CA 1
ATOM 697 C C . TRP A 1 90 ? -10.010 10.298 15.371 1.00 87.81 90 TRP A C 1
ATOM 699 O O . TRP A 1 90 ? -10.712 10.147 16.373 1.00 87.81 90 TRP A O 1
ATOM 709 N N . GLN A 1 91 ? -9.248 9.311 14.886 1.00 87.81 91 GLN A N 1
ATOM 710 C CA . GLN A 1 91 ? -9.154 7.988 15.513 1.00 87.81 91 GLN A CA 1
ATOM 711 C C . GLN A 1 91 ? -8.612 8.066 16.946 1.00 87.81 91 GLN A C 1
ATOM 713 O O . GLN A 1 91 ? -9.190 7.453 17.845 1.00 87.81 91 GLN A O 1
ATOM 718 N N . ALA A 1 92 ? -7.547 8.839 17.174 1.00 87.38 92 ALA A N 1
ATOM 719 C CA . ALA A 1 92 ? -6.955 9.045 18.494 1.00 87.38 92 ALA A CA 1
ATOM 720 C C . ALA A 1 92 ? -7.940 9.721 19.458 1.00 87.38 92 ALA A C 1
ATOM 722 O O . ALA A 1 92 ? -8.172 9.213 20.555 1.00 87.38 92 ALA A O 1
ATOM 723 N N . ARG A 1 93 ? -8.605 10.798 19.016 1.00 90.38 93 ARG A N 1
ATOM 724 C CA . ARG A 1 93 ? -9.642 11.479 19.805 1.00 90.38 93 ARG A CA 1
ATOM 725 C C . ARG A 1 93 ? -10.779 10.531 20.183 1.00 90.38 93 ARG A C 1
ATOM 727 O O . ARG A 1 93 ? -11.138 10.438 21.351 1.00 90.38 93 ARG A O 1
ATOM 734 N N . LYS A 1 94 ? -11.322 9.782 19.217 1.00 90.31 94 LYS A N 1
ATOM 735 C CA . LYS A 1 94 ? -12.409 8.826 19.484 1.00 90.31 94 LYS A CA 1
ATOM 736 C C . LYS A 1 94 ? -11.976 7.695 20.413 1.00 90.31 94 LYS A C 1
ATOM 738 O O . LYS A 1 94 ? -12.782 7.240 21.219 1.00 90.31 94 LYS A O 1
ATOM 743 N N . ARG A 1 95 ? -10.719 7.252 20.327 1.00 91.38 95 ARG A N 1
ATOM 744 C CA . ARG A 1 95 ? -10.150 6.266 21.254 1.00 91.38 95 ARG A CA 1
ATOM 745 C C . ARG A 1 95 ? -10.123 6.809 22.681 1.00 91.38 95 ARG A C 1
ATOM 747 O O . ARG A 1 95 ? -10.644 6.138 23.563 1.00 91.38 95 ARG A O 1
ATOM 754 N N . ALA A 1 96 ? -9.624 8.031 22.873 1.00 92.31 96 ALA A N 1
ATOM 755 C CA . ALA A 1 96 ? -9.591 8.694 24.176 1.00 92.31 96 ALA A CA 1
ATOM 756 C C . ALA A 1 96 ? -11.001 8.902 24.760 1.00 92.31 96 ALA A C 1
ATOM 758 O O . ALA A 1 96 ? -11.244 8.567 25.917 1.00 92.31 96 ALA A O 1
ATOM 759 N N . GLU A 1 97 ? -11.959 9.369 23.948 1.00 93.75 97 GLU A N 1
ATOM 760 C CA . GLU A 1 97 ? -13.364 9.528 24.359 1.00 93.75 97 GLU A CA 1
ATOM 761 C C . GLU A 1 97 ? -13.978 8.201 24.843 1.00 93.75 97 GLU A C 1
ATOM 763 O O . GLU A 1 97 ? -14.651 8.163 25.873 1.00 93.75 97 GLU A O 1
ATOM 768 N N . LEU A 1 98 ? -13.758 7.101 24.114 1.00 93.81 98 LEU A N 1
ATOM 769 C CA . LEU A 1 98 ? -14.299 5.787 24.478 1.00 93.81 98 LEU A CA 1
ATOM 770 C C . LEU A 1 98 ? -13.590 5.180 25.696 1.00 93.81 98 LEU A C 1
ATOM 772 O O . LEU A 1 98 ? -14.255 4.588 26.544 1.00 93.81 98 LEU A O 1
ATOM 776 N N . GLN A 1 99 ? -12.268 5.342 25.799 1.00 93.75 99 GLN A N 1
ATOM 777 C CA . GLN A 1 99 ? -11.488 4.888 26.954 1.00 93.75 99 GLN A CA 1
ATOM 778 C C . GLN A 1 99 ? -11.928 5.606 28.233 1.00 93.75 99 GLN A C 1
ATOM 780 O O . GLN A 1 99 ? -12.135 4.944 29.244 1.00 93.75 99 GLN A O 1
ATOM 785 N N . LYS A 1 100 ? -12.176 6.923 28.166 1.00 96.00 100 LYS A N 1
ATOM 786 C CA . LYS A 1 100 ? -12.694 7.707 29.299 1.00 96.00 100 LYS A CA 1
ATOM 787 C C . LYS A 1 100 ? -14.059 7.207 29.786 1.00 96.00 100 LYS A C 1
ATOM 789 O O . LYS A 1 100 ? -14.305 7.200 30.983 1.00 96.00 100 LYS A O 1
ATOM 794 N N . LYS A 1 101 ? -14.947 6.784 28.876 1.00 94.75 101 LYS A N 1
ATOM 795 C CA . LYS A 1 101 ? -16.285 6.272 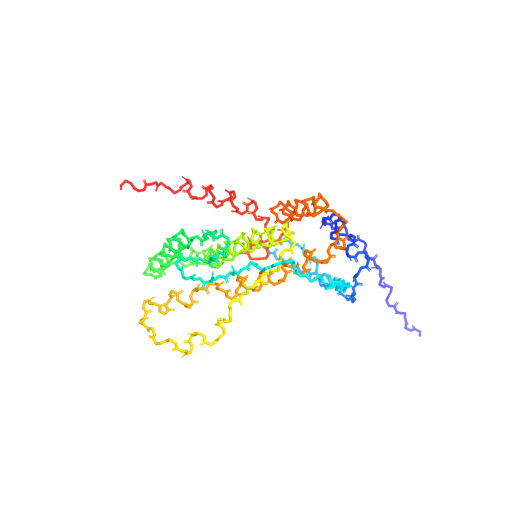29.236 1.00 94.75 101 LYS A CA 1
ATOM 796 C C . LYS A 1 101 ? -16.244 4.914 29.943 1.00 94.75 101 LYS A C 1
ATOM 798 O O . LYS A 1 101 ? -17.114 4.645 30.756 1.00 94.75 101 LYS A O 1
ATOM 803 N N . ASN A 1 102 ? -15.307 4.039 29.571 1.00 93.12 102 ASN A N 1
ATOM 804 C CA . ASN A 1 102 ? -15.077 2.703 30.147 1.00 93.12 102 ASN A CA 1
ATOM 805 C C . ASN A 1 102 ? -16.309 1.763 30.298 1.00 93.12 102 ASN A C 1
ATOM 807 O O . ASN A 1 102 ? -16.259 0.724 30.959 1.00 93.12 102 ASN A O 1
ATOM 811 N N . THR A 1 103 ? -17.431 2.054 29.640 1.00 97.31 103 THR A N 1
ATOM 812 C CA . THR A 1 103 ? -18.617 1.187 29.670 1.00 97.31 103 THR A CA 1
ATOM 813 C C . THR A 1 103 ? -18.421 -0.067 28.809 1.00 97.31 103 THR A C 1
ATOM 815 O O . THR A 1 103 ? -17.567 -0.118 27.916 1.00 97.31 103 THR A O 1
ATOM 818 N N . ARG A 1 104 ? -19.252 -1.099 29.012 1.00 95.38 104 ARG A N 1
ATOM 819 C CA . ARG A 1 104 ? -19.254 -2.311 28.165 1.00 95.38 104 ARG A CA 1
ATOM 820 C C . ARG A 1 104 ? -19.483 -1.979 26.683 1.00 95.38 104 ARG A C 1
ATOM 822 O O . ARG A 1 104 ? -18.809 -2.533 25.815 1.00 95.38 104 ARG A O 1
ATOM 829 N N . SER A 1 105 ? -20.388 -1.044 26.384 1.00 94.12 105 SER A N 1
ATOM 830 C CA . SER A 1 105 ? -20.645 -0.577 25.016 1.00 94.12 105 SER A CA 1
ATOM 831 C C . SER A 1 105 ? -19.455 0.195 24.432 1.00 94.12 105 SER A C 1
ATOM 833 O O . SER A 1 105 ? -19.116 -0.006 23.263 1.00 94.12 105 SER A O 1
ATOM 835 N N . ALA A 1 106 ? -18.760 1.006 25.239 1.00 92.31 106 ALA A N 1
ATOM 836 C CA . ALA A 1 106 ? -17.554 1.714 24.814 1.00 92.31 106 ALA A CA 1
ATOM 837 C C . ALA A 1 106 ? -16.401 0.751 24.492 1.00 92.31 106 ALA A C 1
ATOM 839 O O . ALA A 1 106 ? -15.771 0.888 23.442 1.00 92.31 106 ALA A O 1
ATOM 840 N N . ARG A 1 107 ? -16.182 -0.271 25.331 1.00 93.56 107 ARG A N 1
ATOM 841 C CA . ARG A 1 107 ? -15.188 -1.334 25.092 1.00 93.56 107 ARG A CA 1
ATOM 842 C C . ARG A 1 107 ? -15.490 -2.137 23.825 1.00 93.56 107 ARG A C 1
ATOM 844 O O . ARG A 1 107 ? -14.601 -2.316 22.994 1.00 93.56 107 ARG A O 1
ATOM 851 N N . ARG A 1 108 ? -16.752 -2.525 23.599 1.00 92.06 108 ARG A N 1
ATOM 852 C CA . ARG A 1 108 ? -17.178 -3.171 22.340 1.00 92.06 108 ARG A CA 1
ATOM 853 C C . ARG A 1 108 ? -16.910 -2.272 21.128 1.00 92.06 108 ARG A C 1
ATOM 855 O O . ARG A 1 108 ? -16.412 -2.738 20.104 1.00 92.06 108 ARG A O 1
ATOM 862 N N . ARG A 1 109 ? -17.190 -0.968 21.241 1.00 88.69 109 ARG A N 1
ATOM 863 C CA . ARG A 1 109 ? -16.934 -0.017 20.152 1.00 88.69 109 ARG A CA 1
ATOM 864 C C . ARG A 1 109 ? -15.437 0.190 19.908 1.00 88.69 109 ARG A C 1
ATOM 866 O O . ARG A 1 109 ? -15.048 0.267 18.746 1.00 88.69 109 ARG A O 1
ATOM 873 N N . LEU A 1 110 ? -14.598 0.212 20.946 1.00 89.94 110 LEU A N 1
ATOM 874 C CA . LEU A 1 110 ? -13.135 0.208 20.805 1.00 89.94 110 LEU A CA 1
ATOM 875 C C . LEU A 1 110 ? -12.656 -1.026 20.035 1.00 89.94 110 LEU A C 1
ATOM 877 O O . LEU A 1 110 ? -11.930 -0.866 19.055 1.00 89.94 110 LEU A O 1
ATOM 881 N N . ALA A 1 111 ? -13.129 -2.220 20.403 1.00 86.69 111 ALA A N 1
ATOM 882 C CA . ALA A 1 111 ? -12.789 -3.462 19.709 1.00 86.69 111 ALA A CA 1
ATOM 883 C C . ALA A 1 111 ? -13.186 -3.416 18.222 1.00 86.69 111 ALA A C 1
ATOM 885 O O . ALA A 1 111 ? -12.345 -3.643 17.357 1.00 86.69 111 ALA A O 1
ATOM 886 N N . SER A 1 112 ? -14.414 -2.987 17.903 1.00 81.88 112 SER A N 1
ATOM 887 C CA . SER A 1 112 ? -14.888 -2.855 16.508 1.00 81.88 112 SER A CA 1
ATOM 888 C C . SER A 1 112 ? -14.094 -1.847 15.661 1.00 81.88 112 SER A C 1
ATOM 890 O O . SER A 1 112 ? -14.115 -1.877 14.429 1.00 81.88 112 SER A O 1
ATOM 892 N N . ARG A 1 113 ? -13.417 -0.899 16.319 1.00 86.06 113 ARG A N 1
ATOM 893 C CA . ARG A 1 113 ? -12.587 0.127 15.678 1.00 86.06 113 ARG A CA 1
ATOM 894 C C . ARG A 1 113 ? -11.116 -0.253 15.645 1.00 86.06 113 ARG A C 1
ATOM 896 O O . ARG A 1 113 ? -10.343 0.445 14.983 1.00 86.06 113 ARG A O 1
ATOM 903 N N . SER A 1 114 ? -10.739 -1.334 16.326 1.00 78.75 114 SER A N 1
ATOM 904 C CA . SER A 1 114 ? -9.384 -1.856 16.292 1.00 78.75 114 SER A CA 1
ATOM 905 C C . SER A 1 114 ? -8.946 -2.066 14.845 1.00 78.75 114 SER A C 1
ATOM 907 O O . SER A 1 114 ? -9.743 -2.372 13.956 1.00 78.75 114 SER A O 1
ATOM 909 N N . HIS A 1 115 ? -7.667 -1.820 14.592 1.00 79.44 115 HIS A N 1
ATOM 910 C CA . HIS A 1 115 ? -7.019 -1.938 13.288 1.00 79.44 115 HIS A CA 1
ATOM 911 C C . HIS A 1 115 ? -7.522 -1.003 12.175 1.00 79.44 115 HIS A C 1
ATOM 913 O O . HIS A 1 115 ? -6.763 -0.808 11.233 1.00 79.44 115 HIS A O 1
ATOM 919 N N . LYS A 1 116 ? -8.698 -0.354 12.258 1.00 82.25 116 LYS A N 1
ATOM 920 C CA . LYS A 1 116 ? -9.214 0.545 11.196 1.00 82.25 116 LYS A CA 1
ATOM 921 C C . LYS A 1 116 ? -8.232 1.657 10.816 1.00 82.25 116 LYS A C 1
ATOM 923 O O . LYS A 1 116 ? -8.168 2.056 9.658 1.00 82.25 116 LYS A O 1
ATOM 928 N N . GLU A 1 117 ? -7.471 2.160 11.787 1.00 83.94 117 GLU A N 1
ATOM 929 C CA . GLU A 1 117 ? -6.407 3.133 11.538 1.00 83.94 117 GLU A CA 1
ATOM 930 C C . GLU A 1 117 ? -5.284 2.547 10.674 1.00 83.94 117 GLU A C 1
ATOM 932 O O . GLU A 1 117 ? -4.945 3.107 9.633 1.00 83.94 117 GLU A O 1
ATOM 937 N N . ARG A 1 118 ? -4.757 1.390 11.094 1.00 82.19 118 ARG A N 1
ATOM 938 C CA . ARG A 1 118 ? -3.701 0.656 10.391 1.00 82.19 118 ARG A CA 1
ATOM 939 C C . ARG A 1 118 ? -4.148 0.273 8.983 1.00 82.19 118 ARG A C 1
ATOM 941 O O . ARG A 1 118 ? -3.431 0.569 8.041 1.00 82.19 118 ARG A O 1
ATOM 948 N N . ARG A 1 119 ? -5.352 -0.295 8.839 1.00 83.44 119 ARG A N 1
ATOM 949 C CA . ARG A 1 119 ? -5.945 -0.679 7.547 1.00 83.44 119 ARG A CA 1
ATOM 950 C C . ARG A 1 119 ? -5.978 0.493 6.570 1.00 83.44 119 ARG A C 1
ATOM 952 O O . ARG A 1 119 ? -5.495 0.370 5.454 1.00 83.44 119 ARG A O 1
ATOM 959 N N . HIS A 1 120 ? -6.460 1.652 7.020 1.00 82.88 120 HIS A N 1
ATOM 960 C CA . HIS A 1 120 ? -6.530 2.847 6.182 1.00 82.88 120 HIS A CA 1
ATOM 961 C C . HIS A 1 120 ? -5.142 3.388 5.810 1.00 82.88 120 HIS A C 1
ATOM 963 O O . HIS A 1 120 ? -4.912 3.741 4.660 1.00 82.88 120 HIS A O 1
ATOM 969 N N . ALA A 1 121 ? -4.191 3.425 6.749 1.00 84.50 121 ALA A N 1
ATOM 970 C CA . ALA A 1 121 ? -2.822 3.848 6.443 1.00 84.50 121 ALA A CA 1
ATOM 971 C C . ALA A 1 121 ? -2.140 2.902 5.438 1.00 84.50 121 ALA A C 1
ATOM 973 O O . ALA A 1 121 ? -1.519 3.356 4.479 1.00 84.50 121 ALA A O 1
ATOM 974 N N . THR A 1 122 ? -2.301 1.591 5.625 1.00 84.31 122 THR A N 1
ATOM 975 C CA . THR A 1 122 ? -1.810 0.567 4.699 1.00 84.31 122 THR A CA 1
ATOM 976 C C . THR A 1 122 ? -2.453 0.717 3.320 1.00 84.31 122 THR A C 1
ATOM 978 O O . THR A 1 122 ? -1.738 0.693 2.323 1.00 84.31 122 THR A O 1
ATOM 981 N N . HIS A 1 123 ? -3.767 0.958 3.253 1.00 84.44 123 HIS A N 1
ATOM 982 C CA . HIS A 1 123 ? -4.489 1.248 2.008 1.00 84.44 123 HIS A CA 1
ATOM 983 C C . HIS A 1 123 ? -3.910 2.448 1.255 1.00 84.44 123 HIS A C 1
ATOM 985 O O . HIS A 1 123 ? -3.604 2.352 0.069 1.00 84.44 123 HIS A O 1
ATOM 991 N N . VAL A 1 124 ? -3.700 3.568 1.954 1.00 85.75 124 VAL A N 1
ATOM 992 C CA . VAL A 1 124 ? -3.105 4.781 1.370 1.00 85.75 124 VAL A CA 1
ATOM 993 C C . VAL A 1 124 ? -1.726 4.473 0.781 1.00 85.75 124 VAL A C 1
ATOM 995 O O . VAL A 1 124 ? -1.470 4.799 -0.375 1.00 85.75 124 VAL A O 1
ATOM 998 N N . ASN A 1 125 ? -0.873 3.755 1.512 1.00 88.12 125 ASN A N 1
ATOM 999 C CA . ASN A 1 125 ? 0.433 3.345 0.993 1.00 88.12 125 ASN A CA 1
ATOM 1000 C C . ASN A 1 125 ? 0.332 2.396 -0.204 1.00 88.12 125 ASN A C 1
ATOM 1002 O O . ASN A 1 125 ? 1.163 2.440 -1.111 1.00 88.12 125 ASN A O 1
ATOM 1006 N N . HIS A 1 126 ? -0.655 1.501 -0.218 1.00 85.25 126 HIS A N 1
ATOM 1007 C CA . HIS A 1 126 ? -0.900 0.645 -1.370 1.00 85.25 126 HIS A CA 1
ATOM 1008 C C . HIS A 1 126 ? -1.293 1.449 -2.602 1.00 85.25 126 HIS A C 1
ATOM 1010 O O . HIS A 1 126 ? -0.811 1.129 -3.682 1.00 85.25 126 HIS A O 1
ATOM 1016 N N . ARG A 1 127 ? -2.109 2.493 -2.465 1.00 87.12 127 ARG A N 1
ATOM 1017 C CA . ARG A 1 127 ? -2.440 3.368 -3.594 1.00 87.12 127 ARG A CA 1
ATOM 1018 C C . ARG A 1 127 ? -1.210 4.099 -4.121 1.00 87.12 127 ARG A C 1
ATOM 1020 O O . ARG A 1 127 ? -0.919 3.977 -5.301 1.00 87.12 127 ARG A O 1
ATOM 1027 N N . ILE A 1 128 ? -0.461 4.754 -3.233 1.00 90.00 128 ILE A N 1
ATOM 1028 C CA . ILE A 1 128 ? 0.742 5.524 -3.592 1.00 90.00 128 ILE A CA 1
ATOM 1029 C C . ILE A 1 128 ? 1.765 4.630 -4.299 1.00 90.00 128 ILE A C 1
ATOM 1031 O O . ILE A 1 128 ? 2.191 4.921 -5.407 1.00 90.00 128 ILE A O 1
ATOM 1035 N N . SER A 1 129 ? 2.097 3.478 -3.708 1.00 90.00 129 SER A N 1
ATOM 1036 C CA . SER A 1 129 ? 3.030 2.531 -4.338 1.00 90.00 129 SER A CA 1
ATOM 1037 C C . SER A 1 129 ? 2.540 1.997 -5.685 1.00 90.00 129 SER A C 1
ATOM 1039 O O . SER A 1 129 ? 3.353 1.715 -6.552 1.00 90.00 129 SER A O 1
ATOM 1041 N N . LYS A 1 130 ? 1.222 1.825 -5.868 1.00 87.69 130 LYS A N 1
ATOM 1042 C CA . LYS A 1 130 ? 0.642 1.385 -7.148 1.00 87.69 130 LYS A CA 1
ATOM 1043 C C . LYS A 1 130 ? 0.886 2.432 -8.236 1.00 87.69 130 LYS A C 1
ATOM 1045 O O . LYS A 1 130 ? 1.270 2.077 -9.340 1.00 87.69 130 LYS A O 1
ATOM 1050 N N . GLU A 1 131 ? 0.654 3.694 -7.899 1.00 89.44 131 GLU A N 1
ATOM 1051 C CA . GLU A 1 131 ? 0.801 4.831 -8.805 1.00 89.44 131 GLU A CA 1
ATOM 1052 C C . GLU A 1 131 ? 2.263 5.037 -9.211 1.00 89.44 131 GLU A C 1
ATOM 1054 O O . GLU A 1 131 ? 2.566 5.050 -10.399 1.00 89.44 131 GLU A O 1
ATOM 1059 N N . ILE A 1 132 ? 3.179 5.066 -8.239 1.00 90.75 132 ILE A N 1
ATOM 1060 C CA . ILE A 1 132 ? 4.618 5.231 -8.497 1.00 90.75 132 ILE A CA 1
ATOM 1061 C C . ILE A 1 132 ? 5.157 4.105 -9.388 1.00 90.75 132 ILE A C 1
ATOM 1063 O O . ILE A 1 132 ? 5.833 4.381 -10.375 1.00 90.75 132 ILE A O 1
ATOM 1067 N N . VAL A 1 133 ? 4.837 2.842 -9.081 1.00 88.94 133 VAL A N 1
ATOM 1068 C CA . VAL A 1 133 ? 5.318 1.704 -9.886 1.00 88.94 133 VAL A CA 1
ATOM 1069 C C . VAL A 1 133 ? 4.731 1.732 -11.296 1.00 88.94 133 VAL A C 1
ATOM 1071 O O . VAL A 1 133 ? 5.445 1.455 -12.253 1.00 88.94 133 VAL A O 1
ATOM 1074 N N . SER A 1 134 ? 3.467 2.133 -11.447 1.00 86.44 134 SER A N 1
ATOM 1075 C CA . SER A 1 134 ? 2.855 2.310 -12.766 1.00 86.44 134 SER A CA 1
ATOM 1076 C C . SER A 1 134 ? 3.563 3.385 -13.595 1.00 86.44 134 SER A C 1
ATOM 1078 O O . SER A 1 134 ? 3.726 3.198 -14.798 1.00 86.44 134 SER A O 1
ATOM 1080 N N . VAL A 1 135 ? 3.982 4.499 -12.983 1.00 88.31 135 VAL A N 1
ATOM 1081 C CA . VAL A 1 135 ? 4.727 5.564 -13.676 1.00 88.31 135 VAL A CA 1
ATOM 1082 C C . VAL A 1 135 ? 6.119 5.084 -14.075 1.00 88.31 135 VAL A C 1
ATOM 1084 O O . VAL A 1 135 ? 6.504 5.248 -15.234 1.00 88.31 135 VAL A O 1
ATOM 1087 N N . ALA A 1 136 ? 6.847 4.467 -13.144 1.00 87.88 136 ALA A N 1
ATOM 1088 C CA . ALA A 1 136 ? 8.181 3.927 -13.387 1.00 87.88 136 ALA A CA 1
ATOM 1089 C C . ALA A 1 136 ? 8.164 2.923 -14.549 1.00 87.88 136 ALA A C 1
ATOM 1091 O O . ALA A 1 136 ? 8.878 3.101 -15.532 1.00 87.88 136 ALA A O 1
ATOM 1092 N N . GLN A 1 137 ? 7.234 1.964 -14.516 1.00 82.88 137 GLN A N 1
ATOM 1093 C CA . GLN A 1 137 ? 7.097 0.958 -15.564 1.00 82.88 137 GLN A CA 1
ATOM 1094 C C . GLN A 1 137 ? 6.736 1.573 -16.923 1.00 82.88 137 GLN A C 1
ATOM 1096 O O . GLN A 1 137 ? 7.390 1.273 -17.918 1.00 82.88 137 GLN A O 1
ATOM 1101 N N . ARG A 1 138 ? 5.738 2.469 -16.970 1.00 83.00 138 ARG A N 1
ATOM 1102 C CA . ARG A 1 138 ? 5.326 3.155 -18.208 1.00 83.00 138 ARG A CA 1
ATOM 1103 C C . ARG A 1 138 ? 6.494 3.891 -18.866 1.00 83.00 138 ARG A C 1
ATOM 1105 O O . ARG A 1 138 ? 6.553 4.005 -20.078 1.00 83.00 138 ARG A O 1
ATOM 1112 N N . THR A 1 139 ? 7.422 4.401 -18.072 1.00 85.38 139 THR A N 1
ATOM 1113 C CA . THR A 1 139 ? 8.543 5.199 -18.576 1.00 85.38 139 THR A CA 1
ATOM 1114 C C . THR A 1 139 ? 9.849 4.419 -18.714 1.00 85.38 139 THR A C 1
ATOM 1116 O O . THR A 1 139 ? 10.857 5.018 -19.067 1.00 85.38 139 THR A O 1
ATOM 1119 N N . GLY A 1 140 ? 9.851 3.106 -18.447 1.00 82.38 140 GLY A N 1
ATOM 1120 C CA . GLY A 1 140 ? 11.070 2.288 -18.457 1.00 82.38 140 GLY A CA 1
ATOM 1121 C C . GLY A 1 140 ? 12.097 2.712 -17.401 1.00 82.38 140 GLY A C 1
ATOM 1122 O O . GLY A 1 140 ? 13.291 2.483 -17.577 1.00 82.38 140 GLY A O 1
ATOM 1123 N N . ARG A 1 141 ? 11.655 3.376 -16.327 1.00 86.81 141 ARG A N 1
ATOM 1124 C CA . ARG A 1 141 ? 12.520 3.935 -15.282 1.00 86.81 141 ARG A CA 1
ATOM 1125 C C . ARG A 1 141 ? 12.559 3.050 -14.042 1.00 86.81 141 ARG A C 1
ATOM 1127 O O . ARG A 1 141 ? 11.573 2.400 -13.695 1.00 86.81 141 ARG A O 1
ATOM 1134 N N . GLY A 1 142 ? 13.687 3.079 -13.343 1.00 86.50 142 GLY A N 1
ATOM 1135 C CA . GLY A 1 142 ? 13.859 2.476 -12.025 1.00 86.50 142 GLY A CA 1
ATOM 1136 C C . GLY A 1 142 ? 13.261 3.358 -10.927 1.00 86.50 142 GLY A C 1
ATOM 1137 O O . GLY A 1 142 ? 12.954 4.529 -11.147 1.00 86.50 142 GLY A O 1
ATOM 1138 N N . ILE A 1 143 ? 13.103 2.816 -9.719 1.00 90.19 143 ILE A N 1
ATOM 1139 C CA . ILE A 1 143 ? 12.639 3.577 -8.547 1.00 90.19 143 ILE A CA 1
ATOM 1140 C C . ILE A 1 143 ? 13.789 3.686 -7.552 1.00 90.19 143 ILE A C 1
ATOM 1142 O O . ILE A 1 143 ? 14.220 2.680 -6.990 1.00 90.19 143 ILE A O 1
ATOM 1146 N N . ALA A 1 144 ? 14.246 4.908 -7.294 1.00 89.00 144 ALA A N 1
ATOM 1147 C CA . ALA A 1 144 ? 15.268 5.185 -6.295 1.00 89.00 144 ALA A CA 1
ATOM 1148 C C . ALA A 1 144 ? 14.605 5.623 -4.980 1.00 89.00 144 ALA A C 1
ATOM 1150 O O . ALA A 1 144 ? 13.834 6.584 -4.945 1.00 89.00 144 ALA A O 1
ATOM 1151 N N . LEU A 1 145 ? 14.902 4.912 -3.889 1.00 87.62 145 LEU A N 1
ATOM 1152 C CA . LEU A 1 145 ? 14.406 5.224 -2.547 1.00 87.62 145 LEU A CA 1
ATOM 1153 C C . LEU A 1 145 ? 15.545 5.682 -1.644 1.00 87.62 145 LEU A C 1
ATOM 1155 O O . LEU A 1 145 ? 16.617 5.084 -1.628 1.00 87.62 145 LEU A O 1
ATOM 1159 N N . GLU A 1 146 ? 15.278 6.694 -0.825 1.00 78.38 146 GLU A N 1
ATOM 1160 C CA . GLU A 1 146 ? 16.178 7.078 0.263 1.00 78.38 146 GLU A CA 1
ATOM 1161 C C . GLU A 1 146 ? 16.243 6.009 1.369 1.00 78.38 146 GLU A C 1
ATOM 1163 O O . GLU A 1 146 ? 15.232 5.391 1.739 1.00 78.38 146 GLU A O 1
ATOM 1168 N N . GLN A 1 147 ? 17.433 5.838 1.950 1.00 75.88 147 GLN A N 1
ATOM 1169 C CA . GLN A 1 147 ? 17.657 4.950 3.089 1.00 75.88 147 GLN A CA 1
ATOM 1170 C C . GLN A 1 147 ? 17.229 5.636 4.391 1.00 75.88 147 GLN A C 1
ATOM 1172 O O . GLN A 1 147 ? 17.865 6.573 4.874 1.00 75.88 147 GLN A O 1
ATOM 1177 N N . LEU A 1 148 ? 16.122 5.154 4.964 1.00 72.69 148 LEU A N 1
ATOM 1178 C CA . LEU A 1 148 ? 15.514 5.698 6.187 1.00 72.69 148 LEU A CA 1
ATOM 1179 C C . LEU A 1 148 ? 15.752 4.836 7.435 1.00 72.69 148 LEU A C 1
ATOM 1181 O O . LEU A 1 148 ? 15.197 5.127 8.501 1.00 72.69 148 LEU A O 1
ATOM 1185 N N . ASP A 1 149 ? 16.556 3.781 7.327 1.00 67.88 149 ASP A N 1
ATOM 1186 C CA . ASP A 1 149 ? 16.906 2.945 8.472 1.00 67.88 149 ASP A CA 1
ATOM 1187 C C . ASP A 1 149 ? 17.700 3.765 9.503 1.00 67.88 149 ASP A C 1
ATOM 1189 O O . ASP A 1 149 ? 18.480 4.655 9.162 1.00 67.88 149 ASP A O 1
ATOM 1193 N N . GLY A 1 150 ? 17.448 3.534 10.793 1.00 66.75 150 GLY A N 1
ATOM 1194 C CA . GLY A 1 150 ? 18.132 4.267 11.864 1.00 66.75 150 GLY A CA 1
ATOM 1195 C C . GLY A 1 150 ? 17.618 5.694 12.133 1.00 66.75 150 GLY A C 1
ATOM 1196 O O . GLY A 1 150 ? 18.162 6.404 12.985 1.00 66.75 150 GLY A O 1
ATOM 1197 N N . ILE A 1 151 ? 16.582 6.176 11.423 1.00 70.88 151 ILE A N 1
ATOM 1198 C CA . ILE A 1 151 ? 16.090 7.556 11.608 1.00 70.88 151 ILE A CA 1
ATOM 1199 C C . ILE A 1 151 ? 15.469 7.797 12.992 1.00 70.88 151 ILE A C 1
ATOM 1201 O O . ILE A 1 151 ? 15.447 8.926 13.482 1.00 70.88 151 ILE A O 1
ATOM 1205 N N . ARG A 1 152 ? 14.949 6.752 13.641 1.00 68.12 152 ARG A N 1
ATOM 1206 C CA . ARG A 1 152 ? 14.271 6.875 14.941 1.00 68.12 152 ARG A CA 1
ATOM 1207 C C . ARG A 1 152 ? 15.264 6.993 16.092 1.00 68.12 152 ARG A C 1
ATOM 1209 O O . ARG A 1 152 ? 14.939 7.593 17.112 1.00 68.12 152 ARG A O 1
ATOM 1216 N N . GLU A 1 153 ? 16.453 6.445 15.899 1.00 71.38 153 GLU A N 1
ATOM 1217 C CA . GLU A 1 153 ? 17.567 6.407 16.832 1.00 71.38 153 GLU A CA 1
ATOM 1218 C C . GLU A 1 153 ? 18.362 7.720 16.782 1.00 71.38 153 GLU A C 1
ATOM 1220 O O . GLU A 1 153 ? 18.808 8.211 17.816 1.00 71.38 153 GLU A O 1
ATOM 1225 N N . ARG A 1 154 ? 18.476 8.332 15.593 1.00 74.00 154 ARG A N 1
ATOM 1226 C CA . ARG A 1 154 ? 19.271 9.556 15.378 1.00 74.00 154 ARG A CA 1
ATOM 1227 C C . ARG A 1 154 ? 18.551 10.871 15.703 1.00 74.00 154 ARG A C 1
ATOM 1229 O O . ARG A 1 154 ? 19.212 11.888 15.891 1.00 74.00 154 ARG A O 1
ATOM 1236 N N . VAL A 1 155 ? 17.213 10.894 15.759 1.00 70.88 155 VAL A N 1
ATOM 1237 C CA . VAL A 1 155 ? 16.443 12.141 15.954 1.00 70.88 155 VAL A CA 1
ATOM 1238 C C . VAL A 1 155 ? 15.833 12.214 17.359 1.00 70.88 155 VAL A C 1
ATOM 1240 O O . VAL A 1 155 ? 14.942 11.443 17.719 1.00 70.88 155 VAL A O 1
ATOM 1243 N N . ARG A 1 156 ? 16.253 13.204 18.160 1.00 69.56 156 ARG A N 1
ATOM 1244 C CA . ARG A 1 156 ? 15.667 13.480 19.483 1.00 69.56 156 ARG A CA 1
ATOM 1245 C C . ARG A 1 156 ? 14.391 14.314 19.340 1.00 69.56 156 ARG A C 1
ATOM 1247 O O . ARG A 1 156 ? 14.443 15.514 19.100 1.00 69.56 156 ARG A O 1
ATOM 1254 N N . LEU A 1 157 ? 13.235 13.677 19.510 1.00 66.75 157 LEU A N 1
ATOM 1255 C CA . LEU A 1 157 ? 11.931 14.296 19.230 1.00 66.75 157 LEU A CA 1
ATOM 1256 C C . LEU A 1 157 ? 11.135 14.592 20.495 1.00 66.75 157 LEU A C 1
ATOM 1258 O O . LEU A 1 157 ? 11.158 13.818 21.464 1.00 66.75 157 LEU A O 1
ATOM 1262 N N . ARG A 1 158 ? 10.344 15.668 20.434 1.00 69.44 158 ARG A N 1
ATOM 1263 C CA . ARG A 1 158 ? 9.321 15.973 21.440 1.00 69.44 158 ARG A CA 1
ATOM 1264 C C . ARG A 1 158 ? 8.220 14.901 21.450 1.00 69.44 158 ARG A C 1
ATOM 1266 O O . ARG A 1 158 ? 8.031 14.151 20.490 1.00 69.44 158 ARG A O 1
ATOM 1273 N N . ARG A 1 159 ? 7.506 14.781 22.575 1.00 70.38 159 ARG A N 1
ATOM 1274 C CA . ARG A 1 159 ? 6.525 13.705 22.839 1.00 70.38 159 ARG A CA 1
ATOM 1275 C C . ARG A 1 159 ? 5.414 13.625 21.781 1.00 70.38 159 ARG A C 1
ATOM 1277 O O . ARG A 1 159 ? 5.003 12.531 21.401 1.00 70.38 159 ARG A O 1
ATOM 1284 N N . ASP A 1 160 ? 4.949 14.771 21.309 1.00 65.19 160 ASP A N 1
ATOM 1285 C CA . ASP A 1 160 ? 3.945 14.951 20.257 1.00 65.19 160 ASP A CA 1
ATOM 1286 C C . ASP A 1 160 ? 4.455 14.518 18.870 1.00 65.19 160 ASP A C 1
ATOM 1288 O O . ASP A 1 160 ? 3.774 13.786 18.141 1.00 65.19 160 ASP A O 1
ATOM 1292 N N . GLN A 1 161 ? 5.693 14.878 18.535 1.00 66.00 161 GLN A N 1
ATOM 1293 C CA . GLN A 1 161 ? 6.352 14.448 17.301 1.00 66.00 161 GLN A CA 1
ATOM 1294 C C . GLN A 1 161 ? 6.642 12.939 17.306 1.00 66.00 161 GLN A C 1
ATOM 1296 O O . GLN A 1 161 ? 6.490 12.276 16.278 1.00 66.00 161 GLN A O 1
ATOM 1301 N N . ARG A 1 162 ? 6.957 12.358 18.473 1.00 71.56 162 ARG A N 1
ATOM 1302 C CA . ARG A 1 162 ? 7.206 10.915 18.629 1.00 71.56 162 ARG A CA 1
ATOM 1303 C C . ARG A 1 162 ? 5.991 10.064 18.268 1.00 71.56 162 ARG A C 1
ATOM 1305 O O . ARG A 1 162 ? 6.157 9.037 17.622 1.00 71.56 162 ARG A O 1
ATOM 1312 N N . ALA A 1 163 ? 4.781 10.484 18.642 1.00 67.56 163 ALA A N 1
ATOM 1313 C CA . ALA A 1 163 ? 3.549 9.776 18.272 1.00 67.56 163 ALA A CA 1
ATOM 1314 C C . ALA A 1 163 ? 3.293 9.812 16.753 1.00 67.56 163 ALA A C 1
ATOM 1316 O O . ALA A 1 163 ? 2.823 8.842 16.152 1.00 67.56 163 ALA A O 1
ATOM 1317 N N . THR A 1 164 ? 3.641 10.928 16.115 1.00 66.88 164 THR A N 1
ATOM 1318 C CA . THR A 1 164 ? 3.547 11.089 14.660 1.00 66.88 164 THR A CA 1
ATOM 1319 C C . THR A 1 164 ? 4.560 10.191 13.943 1.00 66.88 164 THR A C 1
ATOM 1321 O O . THR A 1 164 ? 4.208 9.524 12.974 1.00 66.88 164 THR A O 1
ATOM 1324 N N . LEU A 1 165 ? 5.779 10.082 14.478 1.00 67.00 165 LEU A N 1
ATOM 1325 C CA . LEU A 1 165 ? 6.844 9.220 13.957 1.00 67.00 165 LEU A CA 1
ATOM 1326 C C . LEU A 1 165 ? 6.639 7.724 14.209 1.00 67.00 165 LEU A C 1
ATOM 1328 O O . LEU A 1 165 ? 6.938 6.905 13.337 1.00 67.00 165 LEU A O 1
ATOM 1332 N N . SER A 1 166 ? 6.082 7.346 15.359 1.00 65.88 166 SER A N 1
ATOM 1333 C CA . SER A 1 166 ? 5.775 5.947 15.677 1.00 65.88 166 SER A CA 1
ATOM 1334 C C . SER A 1 166 ? 4.577 5.424 14.888 1.00 65.88 166 SER A C 1
ATOM 1336 O O . SER A 1 166 ? 4.559 4.259 14.497 1.00 65.88 166 SER A O 1
ATOM 1338 N N . SER A 1 167 ? 3.603 6.289 14.590 1.00 62.28 167 SER A N 1
ATOM 1339 C CA . SER A 1 167 ? 2.473 5.954 13.719 1.00 62.28 167 SER A CA 1
ATOM 1340 C C . SER A 1 167 ? 2.828 6.008 12.227 1.00 62.28 167 SER A C 1
ATOM 1342 O O . SER A 1 167 ? 2.009 5.626 11.387 1.00 62.28 167 SER A O 1
ATOM 1344 N N . TRP A 1 168 ? 4.012 6.492 11.851 1.00 64.88 168 TRP A N 1
ATOM 1345 C CA . TRP A 1 168 ? 4.385 6.721 10.454 1.00 64.88 168 TRP A CA 1
ATOM 1346 C C . TRP A 1 168 ? 4.586 5.417 9.665 1.00 64.88 168 TRP A C 1
ATOM 1348 O O . TRP A 1 168 ? 5.273 4.513 10.143 1.00 64.88 168 TRP A O 1
ATOM 1358 N N . PRO A 1 169 ? 4.018 5.306 8.448 1.00 59.34 169 PRO A N 1
ATOM 1359 C CA . PRO A 1 169 ? 4.082 4.088 7.651 1.00 59.34 169 PRO A CA 1
ATOM 1360 C C . PRO A 1 169 ? 5.144 4.092 6.518 1.00 59.34 169 PRO A C 1
ATOM 1362 O O . PRO A 1 169 ? 4.910 3.438 5.503 1.00 59.34 169 PRO A O 1
ATOM 1365 N N . PHE A 1 170 ? 6.296 4.781 6.632 1.00 63.81 170 PHE A N 1
ATOM 1366 C CA . PHE A 1 170 ? 7.307 4.817 5.544 1.00 63.81 170 PHE A CA 1
ATOM 1367 C C . PHE A 1 170 ? 7.881 3.441 5.192 1.00 63.81 170 PHE A C 1
ATOM 1369 O O . PHE A 1 170 ? 8.107 3.144 4.019 1.00 63.81 170 PHE A O 1
ATOM 1376 N N . HIS A 1 171 ? 8.067 2.584 6.195 1.00 69.75 171 HIS A N 1
ATOM 1377 C CA . HIS A 1 171 ? 8.615 1.248 6.000 1.00 69.75 171 HIS A CA 1
ATOM 1378 C C . HIS A 1 171 ? 7.643 0.356 5.201 1.00 69.75 171 HIS A C 1
ATOM 1380 O O . HIS A 1 171 ? 8.054 -0.168 4.166 1.00 69.75 171 HIS A O 1
ATOM 1386 N N . PRO A 1 172 ? 6.333 0.298 5.539 1.00 79.31 172 PRO A N 1
ATOM 1387 C CA . PRO A 1 172 ? 5.345 -0.333 4.668 1.00 79.31 172 PRO A CA 1
ATOM 1388 C C . PRO A 1 172 ? 5.318 0.220 3.237 1.00 79.31 172 PRO A C 1
ATOM 1390 O O . PRO A 1 172 ? 5.145 -0.551 2.302 1.00 79.31 172 PRO A O 1
ATOM 1393 N N . LEU A 1 173 ? 5.483 1.536 3.029 1.00 85.06 173 LEU A N 1
ATOM 1394 C CA . LEU A 1 173 ? 5.499 2.090 1.669 1.00 85.06 173 LEU A CA 1
ATOM 1395 C C . LEU A 1 173 ? 6.704 1.588 0.860 1.00 85.06 173 LEU A C 1
ATOM 1397 O O . LEU A 1 173 ? 6.518 1.164 -0.277 1.00 85.06 173 LEU A O 1
ATOM 1401 N N . GLY A 1 174 ? 7.901 1.588 1.455 1.00 85.25 174 GLY A N 1
ATOM 1402 C CA . GLY A 1 174 ? 9.110 1.057 0.815 1.00 85.25 174 GLY A CA 1
ATOM 1403 C C . GLY A 1 174 ? 8.952 -0.416 0.443 1.00 85.25 174 GLY A C 1
ATOM 1404 O O . GLY A 1 174 ? 9.115 -0.772 -0.717 1.00 85.25 174 GLY A O 1
ATOM 1405 N N . GLN A 1 175 ? 8.492 -1.246 1.386 1.00 84.62 175 GLN A N 1
ATOM 1406 C CA . GLN A 1 175 ? 8.188 -2.658 1.122 1.00 84.62 175 GLN A CA 1
ATOM 1407 C C . GLN A 1 175 ? 7.183 -2.829 -0.023 1.00 84.62 175 GLN A C 1
ATOM 1409 O O . GLN A 1 175 ? 7.341 -3.716 -0.862 1.00 84.62 175 GLN A O 1
ATOM 1414 N N . HIS A 1 176 ? 6.145 -1.984 -0.070 1.00 87.62 176 HIS A N 1
ATOM 1415 C CA . HIS A 1 176 ? 5.159 -2.035 -1.140 1.00 87.62 176 HIS A CA 1
ATOM 1416 C C . HIS A 1 176 ? 5.741 -1.688 -2.503 1.00 87.62 176 HIS A C 1
ATOM 1418 O O . HIS A 1 176 ? 5.373 -2.338 -3.475 1.00 87.62 176 HIS A O 1
ATOM 1424 N N . LEU A 1 177 ? 6.614 -0.685 -2.578 1.00 87.94 177 LEU A N 1
ATOM 1425 C CA . LEU A 1 177 ? 7.310 -0.335 -3.813 1.00 87.94 177 LEU A CA 1
ATOM 1426 C C . LEU A 1 177 ? 8.176 -1.505 -4.281 1.00 87.94 177 LEU A C 1
ATOM 1428 O O . LEU A 1 177 ? 7.996 -1.963 -5.405 1.00 87.94 177 LEU A O 1
ATOM 1432 N N . THR A 1 178 ? 9.001 -2.066 -3.393 1.00 86.19 178 THR A N 1
ATOM 1433 C CA . THR A 1 178 ? 9.890 -3.188 -3.718 1.00 86.19 178 THR A CA 1
ATOM 1434 C C . THR A 1 178 ? 9.130 -4.403 -4.244 1.00 86.19 178 THR A C 1
ATOM 1436 O O . THR A 1 178 ? 9.444 -4.896 -5.324 1.00 86.19 178 THR A O 1
ATOM 1439 N N . TYR A 1 179 ? 8.111 -4.898 -3.525 1.00 83.44 179 TYR A N 1
ATOM 1440 C CA . TYR A 1 179 ? 7.426 -6.117 -3.974 1.00 83.44 179 TYR A CA 1
ATOM 1441 C C . TYR A 1 179 ? 6.607 -5.884 -5.254 1.00 83.44 179 TYR A C 1
ATOM 1443 O O . TYR A 1 179 ? 6.421 -6.811 -6.040 1.00 83.44 179 TYR A O 1
ATOM 1451 N N . LYS A 1 180 ? 6.063 -4.676 -5.455 1.00 85.81 180 LYS A N 1
ATOM 1452 C CA . LYS A 1 180 ? 5.247 -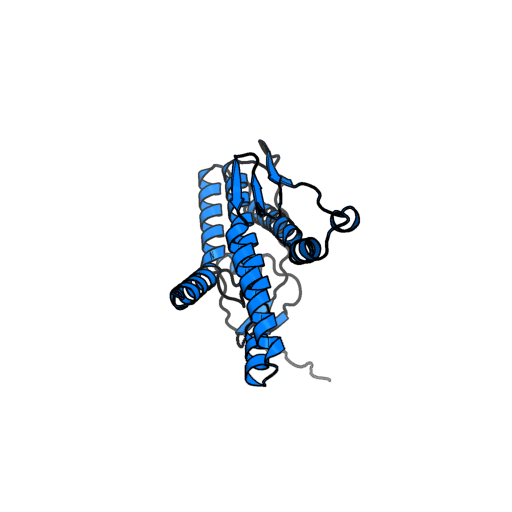4.363 -6.636 1.00 85.81 180 LYS A CA 1
ATOM 1453 C C . LYS A 1 180 ? 6.093 -4.161 -7.880 1.00 85.81 180 LYS A C 1
ATOM 1455 O O . LYS A 1 180 ? 5.668 -4.647 -8.919 1.00 85.81 180 LYS A O 1
ATOM 1460 N N . ALA A 1 181 ? 7.243 -3.497 -7.752 1.00 82.00 181 ALA A N 1
ATOM 1461 C CA . ALA A 1 181 ? 8.216 -3.365 -8.832 1.00 82.00 181 ALA A CA 1
ATOM 1462 C C . ALA A 1 181 ? 8.641 -4.757 -9.320 1.00 82.00 181 ALA A C 1
ATOM 1464 O O . ALA A 1 181 ? 8.337 -5.115 -10.454 1.00 82.00 181 ALA A O 1
ATOM 1465 N N . ARG A 1 182 ? 9.112 -5.616 -8.402 1.00 78.56 182 ARG A N 1
ATOM 1466 C CA . ARG A 1 182 ? 9.473 -7.013 -8.712 1.00 78.56 182 ARG A CA 1
ATOM 1467 C C . ARG A 1 182 ? 8.345 -7.800 -9.381 1.00 78.56 182 ARG A C 1
ATOM 1469 O O . ARG A 1 182 ? 8.557 -8.502 -10.358 1.00 78.56 182 ARG A O 1
ATOM 1476 N N . ARG A 1 183 ? 7.111 -7.685 -8.878 1.00 75.38 183 ARG A N 1
ATOM 1477 C CA . ARG A 1 183 ? 5.955 -8.415 -9.436 1.00 75.38 183 ARG A CA 1
ATOM 1478 C C . ARG A 1 183 ? 5.565 -7.955 -10.844 1.00 75.38 183 ARG A C 1
ATOM 1480 O O . ARG A 1 183 ? 4.904 -8.692 -11.576 1.00 75.38 183 ARG A O 1
ATOM 1487 N N . ILE A 1 184 ? 5.866 -6.712 -11.177 1.00 70.19 184 ILE A N 1
ATOM 1488 C CA . ILE A 1 184 ? 5.623 -6.160 -12.502 1.00 70.19 184 ILE A CA 1
ATOM 1489 C C . ILE A 1 184 ? 6.746 -6.569 -13.455 1.00 70.19 184 ILE A C 1
ATOM 1491 O O . ILE A 1 184 ? 6.446 -7.008 -14.561 1.00 70.19 184 ILE A O 1
ATOM 1495 N N . GLU A 1 185 ? 7.997 -6.526 -12.994 1.00 65.19 185 GLU A N 1
ATOM 1496 C CA . GLU A 1 185 ? 9.159 -7.055 -13.718 1.00 65.19 185 GLU A CA 1
ATOM 1497 C C . GLU A 1 185 ? 8.940 -8.537 -14.080 1.00 65.19 185 GLU A C 1
ATOM 1499 O O . GLU A 1 185 ? 9.166 -8.932 -15.219 1.00 65.19 185 GLU A O 1
ATOM 1504 N N . MET A 1 186 ? 8.352 -9.334 -13.173 1.00 54.97 186 MET A N 1
ATOM 1505 C CA . MET A 1 186 ? 7.970 -10.748 -13.385 1.00 54.97 186 MET A CA 1
ATOM 1506 C C . MET A 1 186 ? 7.024 -11.015 -14.567 1.00 54.97 186 MET A C 1
ATOM 1508 O O . MET A 1 186 ? 6.841 -12.175 -14.929 1.00 54.97 186 MET A O 1
ATOM 1512 N N . GLN A 1 187 ? 6.378 -10.003 -15.155 1.00 63.78 187 GLN A N 1
ATOM 1513 C CA . GLN A 1 187 ? 5.381 -10.212 -16.216 1.00 63.78 187 GLN A CA 1
ATOM 1514 C C . GLN A 1 187 ? 5.952 -10.176 -17.645 1.00 63.78 187 GLN A C 1
ATOM 1516 O O . GLN A 1 187 ? 5.183 -10.342 -18.594 1.00 63.78 187 GLN A O 1
ATOM 1521 N N . GLY A 1 188 ? 7.277 -10.078 -17.789 1.00 57.78 188 GLY A N 1
ATOM 1522 C CA . GLY A 1 188 ? 7.999 -10.530 -18.980 1.00 57.78 188 GLY A CA 1
ATOM 1523 C C . GLY A 1 188 ? 8.977 -9.511 -19.565 1.00 57.78 188 GLY A C 1
ATOM 1524 O O . GLY A 1 188 ? 8.988 -8.351 -19.153 1.00 57.78 188 GLY A O 1
ATOM 1525 N N . PRO A 1 189 ? 9.770 -9.922 -20.569 1.00 61.75 189 PRO A N 1
ATOM 1526 C CA . PRO A 1 189 ? 10.388 -8.975 -21.482 1.00 61.75 189 PRO A CA 1
ATOM 1527 C C . PRO A 1 189 ? 9.284 -8.319 -22.325 1.00 61.75 189 PRO A C 1
ATOM 1529 O O . PRO A 1 189 ? 8.531 -8.989 -23.038 1.00 61.75 189 PRO A O 1
ATOM 1532 N N . TRP A 1 190 ? 9.161 -6.998 -22.227 1.00 71.44 190 TRP A N 1
ATOM 1533 C CA . TRP A 1 190 ? 8.163 -6.222 -22.962 1.00 71.44 190 TRP A CA 1
ATOM 1534 C C . TRP A 1 190 ? 8.705 -5.831 -24.333 1.00 71.44 190 TRP A C 1
ATOM 1536 O O . TRP A 1 190 ? 9.792 -5.265 -24.425 1.00 71.44 190 TRP A O 1
ATOM 1546 N N . LYS A 1 191 ? 7.955 -6.108 -25.406 1.00 71.12 191 LYS A N 1
ATOM 1547 C CA . LYS A 1 191 ? 8.394 -5.749 -26.769 1.00 71.12 191 LYS A CA 1
ATOM 1548 C C . LYS A 1 191 ? 8.122 -4.285 -27.112 1.00 71.12 191 LYS A C 1
ATOM 1550 O O . LYS A 1 191 ? 8.830 -3.706 -27.926 1.00 71.12 191 LYS A O 1
ATOM 1555 N N . ASP A 1 192 ? 7.074 -3.718 -26.522 1.00 73.88 192 ASP A N 1
ATOM 1556 C CA . ASP A 1 192 ? 6.591 -2.370 -26.797 1.00 73.88 192 ASP A CA 1
ATOM 1557 C C . ASP A 1 192 ? 5.860 -1.781 -25.577 1.00 73.88 192 ASP A C 1
ATOM 1559 O O . ASP A 1 192 ? 5.510 -2.478 -24.616 1.00 73.88 192 ASP A O 1
ATOM 1563 N N . PHE A 1 193 ? 5.635 -0.470 -25.630 1.00 70.38 193 PHE A N 1
ATOM 1564 C CA . PHE A 1 193 ? 4.951 0.300 -24.595 1.00 70.38 193 PHE A CA 1
ATOM 1565 C C . PHE A 1 193 ? 3.485 -0.123 -24.399 1.00 70.38 193 PHE A C 1
ATOM 1567 O O . PHE A 1 193 ? 2.992 -0.155 -23.272 1.00 70.38 193 PHE A O 1
ATOM 1574 N N . ASP A 1 194 ? 2.792 -0.531 -25.461 1.00 74.88 194 ASP A N 1
ATOM 1575 C CA . ASP A 1 194 ? 1.387 -0.931 -25.372 1.00 74.88 194 ASP A CA 1
ATOM 1576 C C . ASP A 1 194 ? 1.212 -2.224 -24.560 1.00 74.88 194 ASP A C 1
ATOM 1578 O O . ASP A 1 194 ? 0.211 -2.418 -23.862 1.00 74.88 194 ASP A O 1
ATOM 1582 N N . GLN A 1 195 ? 2.172 -3.151 -24.638 1.00 75.75 195 GLN A N 1
ATOM 1583 C CA . GLN A 1 195 ? 2.193 -4.352 -23.801 1.00 75.75 195 GLN A CA 1
ATOM 1584 C C . GLN A 1 195 ? 2.363 -4.000 -22.326 1.00 75.75 195 GLN A C 1
ATOM 1586 O O . GLN A 1 195 ? 1.651 -4.568 -21.489 1.00 75.75 195 GLN A O 1
ATOM 1591 N N . VAL A 1 196 ? 3.238 -3.036 -22.032 1.00 70.31 196 VAL A N 1
ATOM 1592 C CA . VAL A 1 196 ? 3.430 -2.488 -20.687 1.00 70.31 196 VAL A CA 1
ATOM 1593 C C . VAL A 1 196 ? 2.131 -1.871 -20.176 1.00 70.31 196 VAL A C 1
ATOM 1595 O O . VAL A 1 196 ? 1.664 -2.249 -19.101 1.00 70.31 196 VAL A O 1
ATOM 1598 N N . GLU A 1 197 ? 1.491 -0.992 -20.947 1.00 72.94 197 GLU A N 1
ATOM 1599 C CA . GLU A 1 197 ? 0.241 -0.348 -20.533 1.00 72.94 197 GLU A CA 1
ATOM 1600 C C . GLU A 1 197 ? -0.892 -1.350 -20.313 1.00 72.94 197 GLU A C 1
ATOM 1602 O O . GLU A 1 197 ? -1.587 -1.285 -19.295 1.00 72.94 197 GLU A O 1
ATOM 1607 N N . ARG A 1 198 ? -1.058 -2.333 -21.206 1.00 77.38 198 ARG A N 1
ATOM 1608 C CA . ARG A 1 198 ? -2.059 -3.395 -21.022 1.00 77.38 198 ARG A CA 1
ATOM 1609 C C . ARG A 1 198 ? -1.777 -4.229 -19.775 1.00 77.38 198 ARG A C 1
ATOM 1611 O O . ARG A 1 198 ? -2.716 -4.586 -19.062 1.00 77.38 198 ARG A O 1
ATOM 1618 N N . ALA A 1 199 ? -0.516 -4.553 -19.499 1.00 75.31 199 ALA A N 1
ATOM 1619 C CA . ALA A 1 199 ? -0.141 -5.300 -18.303 1.00 75.31 199 ALA A CA 1
ATOM 1620 C C . ALA A 1 199 ? -0.379 -4.493 -17.023 1.00 75.31 199 ALA A C 1
ATOM 1622 O O . ALA A 1 199 ? -0.988 -5.015 -16.086 1.00 75.31 199 ALA A O 1
ATOM 1623 N N . ILE A 1 200 ? -0.001 -3.210 -17.011 1.00 74.25 200 ILE A N 1
ATOM 1624 C CA . ILE A 1 200 ? -0.327 -2.267 -15.936 1.00 74.25 200 ILE A CA 1
ATOM 1625 C C . ILE A 1 200 ? -1.833 -2.233 -15.728 1.00 74.25 200 ILE A C 1
ATOM 1627 O O . ILE A 1 200 ? -2.288 -2.410 -14.603 1.00 74.25 200 ILE A O 1
ATOM 1631 N N . PHE A 1 201 ? -2.617 -2.039 -16.789 1.00 77.94 201 PHE A N 1
ATOM 1632 C CA . PHE A 1 201 ? -4.067 -1.935 -16.690 1.00 77.94 201 PHE A CA 1
ATOM 1633 C C . PHE A 1 201 ? -4.686 -3.207 -16.107 1.00 77.94 201 PHE A C 1
ATOM 1635 O O . PHE A 1 201 ? -5.478 -3.120 -15.164 1.00 77.94 201 PHE A O 1
ATOM 1642 N N . ARG A 1 202 ? -4.282 -4.391 -16.591 1.00 80.44 202 ARG A N 1
ATOM 1643 C CA . ARG A 1 202 ? -4.731 -5.67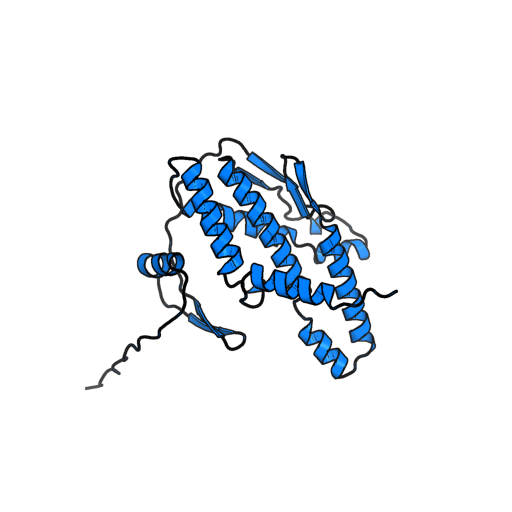9 -16.034 1.00 80.44 202 ARG A CA 1
ATOM 1644 C C . ARG A 1 202 ? -4.348 -5.807 -14.565 1.00 80.44 202 ARG A C 1
ATOM 1646 O O . ARG A 1 202 ? -5.196 -6.131 -13.736 1.00 80.44 202 ARG A O 1
ATOM 1653 N N . TRP A 1 203 ? -3.098 -5.500 -14.226 1.00 80.12 203 TRP A N 1
ATOM 1654 C CA . TRP A 1 203 ? -2.611 -5.584 -12.856 1.00 80.12 203 TRP A CA 1
ATOM 1655 C C . TRP A 1 203 ? -3.326 -4.597 -11.928 1.00 80.12 203 TRP A C 1
ATOM 1657 O O . TRP A 1 203 ? -3.738 -4.985 -10.838 1.00 80.12 203 TRP A O 1
ATOM 1667 N N . VAL A 1 204 ? -3.520 -3.345 -12.347 1.00 78.94 204 VAL A N 1
ATOM 1668 C CA . VAL A 1 204 ? -4.240 -2.304 -11.599 1.00 78.94 204 VAL A CA 1
ATOM 1669 C C . VAL A 1 204 ? -5.704 -2.686 -11.417 1.00 78.94 204 VAL A C 1
ATOM 1671 O O . VAL A 1 204 ? -6.238 -2.473 -10.325 1.00 78.94 204 VAL A O 1
ATOM 1674 N N . THR A 1 205 ? -6.340 -3.243 -12.446 1.00 81.88 205 THR A N 1
ATOM 1675 C CA . THR A 1 205 ? -7.734 -3.704 -12.402 1.00 81.88 205 THR A CA 1
ATOM 1676 C C . THR A 1 205 ? -7.875 -4.858 -11.420 1.00 81.88 205 THR A C 1
ATOM 1678 O O . THR A 1 205 ? -8.580 -4.709 -10.424 1.00 81.88 205 THR A O 1
ATOM 1681 N N . TRP A 1 206 ? -7.101 -5.936 -11.596 1.00 84.00 206 TRP A N 1
ATOM 1682 C CA . TRP A 1 206 ? -7.058 -7.053 -10.648 1.00 84.00 206 TRP A CA 1
ATOM 1683 C C . TRP A 1 206 ? -6.767 -6.563 -9.226 1.00 84.00 206 TRP A C 1
ATOM 1685 O O . TRP A 1 206 ? -7.446 -6.944 -8.276 1.00 84.00 206 TRP A O 1
ATOM 1695 N N . TYR A 1 207 ? -5.791 -5.664 -9.061 1.00 79.94 207 TYR A N 1
ATOM 1696 C CA . TYR A 1 207 ? -5.422 -5.131 -7.755 1.00 79.94 207 TYR A CA 1
ATOM 1697 C C . TYR A 1 207 ? -6.592 -4.427 -7.071 1.00 79.94 207 TYR A C 1
ATOM 1699 O O . TYR A 1 207 ? -6.721 -4.552 -5.858 1.00 79.94 207 TYR A O 1
ATOM 1707 N N . ASN A 1 208 ? -7.398 -3.652 -7.799 1.00 81.75 208 ASN A N 1
ATOM 1708 C CA . ASN A 1 208 ? -8.467 -2.862 -7.188 1.00 81.75 208 ASN A CA 1
ATOM 1709 C C . ASN A 1 208 ? -9.765 -3.648 -7.025 1.00 81.75 208 ASN A C 1
ATOM 1711 O O . ASN A 1 208 ? -10.407 -3.504 -5.986 1.00 81.75 208 ASN A O 1
ATOM 1715 N N . GLU A 1 209 ? -10.125 -4.453 -8.020 1.00 83.19 209 GLU A N 1
ATOM 1716 C CA . GLU A 1 209 ? -11.446 -5.079 -8.118 1.00 83.19 209 GLU A CA 1
ATOM 1717 C C . GLU A 1 209 ? -11.468 -6.516 -7.588 1.00 83.19 209 GLU A C 1
ATOM 1719 O O . GLU A 1 209 ? -12.480 -6.954 -7.052 1.00 83.19 209 GLU A O 1
ATOM 1724 N N . GLU A 1 210 ? -10.349 -7.243 -7.661 1.00 81.06 210 GLU A N 1
ATOM 1725 C CA . GLU A 1 210 ? -10.324 -8.684 -7.365 1.00 81.06 210 GLU A CA 1
ATOM 1726 C C . GLU A 1 210 ? -9.402 -9.053 -6.196 1.00 81.06 210 GLU A C 1
ATOM 1728 O O . GLU A 1 210 ? -9.671 -9.994 -5.445 1.00 81.06 210 GLU A O 1
ATOM 1733 N N . ARG A 1 211 ? -8.292 -8.329 -6.007 1.00 82.31 211 ARG A N 1
ATOM 1734 C CA . ARG A 1 211 ? -7.267 -8.686 -5.022 1.00 82.31 211 ARG A CA 1
ATOM 1735 C C . ARG A 1 211 ? -7.803 -8.552 -3.602 1.00 82.31 211 ARG A C 1
ATOM 1737 O O . ARG A 1 211 ? -7.873 -7.460 -3.039 1.00 82.31 211 ARG A O 1
ATOM 1744 N N . LEU A 1 212 ? -8.010 -9.692 -2.953 1.00 82.25 212 LEU A N 1
ATOM 1745 C CA . LEU A 1 212 ? -8.303 -9.732 -1.527 1.00 82.25 212 LEU A CA 1
ATOM 1746 C C . LEU A 1 212 ? -7.081 -9.283 -0.727 1.00 82.25 212 LEU A C 1
ATOM 1748 O O . LEU A 1 212 ? -5.985 -9.842 -0.833 1.00 82.25 212 LEU A O 1
ATOM 1752 N N . HIS A 1 213 ? -7.274 -8.257 0.096 1.00 77.31 213 HIS A N 1
ATOM 1753 C CA . HIS A 1 213 ? -6.188 -7.673 0.861 1.00 77.31 213 HIS A CA 1
ATOM 1754 C C . HIS A 1 213 ? -6.351 -7.972 2.352 1.00 77.31 213 HIS A C 1
ATOM 1756 O O . HIS A 1 213 ? -7.293 -7.502 2.987 1.00 77.31 213 HIS A O 1
ATOM 1762 N N . SER A 1 214 ? -5.404 -8.695 2.956 1.00 74.75 214 SER A N 1
ATOM 1763 C CA . SER A 1 214 ? -5.451 -9.032 4.391 1.00 74.75 214 SER A CA 1
ATOM 1764 C C . SER A 1 214 ? -5.537 -7.783 5.274 1.00 74.75 214 SER A C 1
ATOM 1766 O O . SER A 1 214 ? -6.319 -7.725 6.221 1.00 74.75 214 SER A O 1
ATOM 1768 N N . ALA A 1 215 ? -4.808 -6.723 4.910 1.00 69.44 215 ALA A N 1
ATOM 1769 C CA . ALA A 1 215 ? -4.898 -5.433 5.591 1.00 69.44 215 ALA A CA 1
ATOM 1770 C C . ALA A 1 215 ? -6.222 -4.687 5.365 1.00 69.44 215 ALA A C 1
ATOM 1772 O O . ALA A 1 215 ? -6.449 -3.696 6.044 1.00 69.44 215 ALA A O 1
ATOM 1773 N N . LEU A 1 216 ? -7.089 -5.119 4.448 1.00 76.31 216 LEU A N 1
ATOM 1774 C CA . LEU A 1 216 ? -8.414 -4.531 4.244 1.00 76.31 216 LEU A CA 1
ATOM 1775 C C . LEU A 1 216 ? -9.539 -5.399 4.803 1.00 76.31 216 LEU A C 1
ATOM 1777 O O . LEU A 1 216 ? -10.670 -4.943 4.755 1.00 76.31 216 LEU A O 1
ATOM 1781 N N . ASP A 1 217 ? -9.230 -6.525 5.462 1.00 76.50 217 ASP A N 1
ATOM 1782 C CA . ASP A 1 217 ? -10.205 -7.548 5.897 1.00 76.50 217 ASP A CA 1
ATOM 1783 C C . ASP A 1 217 ? -10.692 -8.442 4.747 1.00 76.50 217 ASP A C 1
ATOM 1785 O O . ASP A 1 217 ? -11.847 -8.845 4.687 1.00 76.50 217 ASP A O 1
ATOM 1789 N N . TYR A 1 218 ? -9.780 -8.751 3.816 1.00 82.62 218 TYR A N 1
ATOM 1790 C CA . TYR A 1 218 ? -10.031 -9.620 2.661 1.00 82.62 218 TYR A CA 1
ATOM 1791 C C . TYR A 1 218 ? -11.207 -9.142 1.805 1.00 82.62 218 TYR A C 1
ATOM 1793 O O . TYR A 1 218 ? -12.047 -9.935 1.377 1.00 82.62 218 TYR A O 1
ATOM 1801 N N . VAL A 1 219 ? -11.239 -7.832 1.568 1.00 83.25 219 VAL A N 1
ATOM 1802 C CA . VAL A 1 219 ? -12.057 -7.190 0.538 1.00 83.25 219 VAL A CA 1
ATOM 1803 C C . VAL A 1 219 ? -11.135 -6.536 -0.496 1.00 83.25 219 VAL A C 1
ATOM 1805 O O . VAL A 1 219 ? -10.005 -6.155 -0.139 1.00 83.25 219 VAL A O 1
ATOM 1808 N N . PRO A 1 220 ? -11.577 -6.407 -1.756 1.00 85.88 220 PRO A N 1
ATOM 1809 C CA . PRO A 1 220 ? -10.862 -5.639 -2.761 1.00 85.88 220 PRO A CA 1
ATOM 1810 C C . PRO A 1 220 ? -10.697 -4.163 -2.357 1.00 85.88 220 PRO A C 1
ATOM 1812 O O . PRO A 1 220 ? -11.574 -3.591 -1.699 1.00 85.88 220 PRO A O 1
ATOM 1815 N N . PRO A 1 221 ? -9.592 -3.505 -2.747 1.00 84.50 221 PRO A N 1
ATOM 1816 C CA . PRO A 1 221 ? -9.379 -2.079 -2.514 1.00 84.50 221 PRO A CA 1
ATOM 1817 C C . PRO A 1 221 ? -10.529 -1.176 -2.977 1.00 84.50 221 PRO A C 1
ATOM 1819 O O . PRO A 1 221 ? -10.858 -0.235 -2.258 1.00 84.50 221 PRO A O 1
ATOM 1822 N N . ALA A 1 222 ? -11.161 -1.455 -4.120 1.00 83.62 222 ALA A N 1
ATOM 1823 C CA . ALA A 1 222 ? -12.290 -0.670 -4.624 1.00 83.62 222 ALA A CA 1
ATOM 1824 C C . ALA A 1 222 ? -13.526 -0.778 -3.713 1.00 83.62 222 ALA A C 1
ATOM 1826 O O . ALA A 1 222 ? -14.168 0.228 -3.402 1.00 83.62 222 ALA A O 1
ATOM 1827 N N . GLU A 1 223 ? -13.824 -1.982 -3.217 1.00 85.19 223 GLU A N 1
ATOM 1828 C CA . GLU A 1 223 ? -14.898 -2.208 -2.244 1.00 85.19 223 GLU A CA 1
ATOM 1829 C C . GLU A 1 223 ? -14.621 -1.473 -0.930 1.00 85.19 223 GLU A C 1
ATOM 1831 O O . GLU A 1 223 ? -15.479 -0.738 -0.437 1.00 85.19 223 GLU A O 1
ATOM 1836 N N . TYR A 1 224 ? -13.393 -1.582 -0.413 1.00 83.25 224 TYR A N 1
ATOM 1837 C CA . TYR A 1 224 ? -12.979 -0.860 0.788 1.00 83.25 224 TYR A CA 1
ATOM 1838 C C . TYR A 1 224 ? -13.138 0.660 0.639 1.00 83.25 224 TYR A C 1
ATOM 1840 O O . TYR A 1 224 ? -13.612 1.326 1.562 1.00 83.25 224 TYR A O 1
ATOM 1848 N N . GLU A 1 225 ? -12.750 1.223 -0.510 1.00 80.69 225 GLU A N 1
ATOM 1849 C CA . GLU A 1 225 ? -12.912 2.652 -0.784 1.00 80.69 225 GLU A CA 1
ATOM 1850 C C . GLU A 1 225 ? -14.377 3.068 -0.825 1.00 80.69 225 GLU A C 1
ATOM 1852 O O . GLU A 1 225 ? -14.742 4.051 -0.180 1.00 80.69 225 GLU A O 1
ATOM 1857 N N . ARG A 1 226 ? -15.223 2.312 -1.528 1.00 83.06 226 ARG A N 1
ATOM 1858 C CA . ARG A 1 226 ? -16.662 2.580 -1.624 1.00 83.06 226 ARG A CA 1
ATOM 1859 C C . ARG A 1 226 ? -17.328 2.581 -0.250 1.00 83.06 226 ARG A C 1
ATOM 1861 O O . ARG A 1 226 ? -18.061 3.515 0.078 1.00 83.06 226 ARG A O 1
ATOM 1868 N N . ASP A 1 227 ? -17.034 1.587 0.579 1.00 83.38 227 ASP A N 1
ATOM 1869 C CA . ASP A 1 227 ? -17.572 1.506 1.939 1.00 83.38 227 ASP A CA 1
ATOM 1870 C C . ASP A 1 227 ? -17.048 2.624 2.839 1.00 83.38 227 ASP A C 1
ATOM 1872 O O . ASP A 1 227 ? -17.767 3.133 3.706 1.00 83.38 227 ASP A O 1
ATOM 1876 N N . TRP A 1 228 ? -15.795 3.026 2.639 1.00 72.75 228 TRP A N 1
ATOM 1877 C CA . TRP A 1 228 ? -15.200 4.134 3.368 1.00 72.75 228 TRP A CA 1
ATOM 1878 C C . TRP A 1 228 ? -15.840 5.476 2.992 1.00 72.75 228 TRP A C 1
ATOM 1880 O O . TRP A 1 228 ? -16.174 6.245 3.896 1.00 72.75 228 TRP A O 1
ATOM 1890 N N . TRP A 1 229 ? -16.065 5.742 1.702 1.00 71.75 229 TRP A N 1
ATOM 1891 C CA . TRP A 1 229 ? -16.747 6.954 1.235 1.00 71.75 229 TRP A CA 1
ATOM 1892 C C . TRP A 1 229 ? -18.189 7.021 1.739 1.00 71.75 229 TRP A C 1
ATOM 1894 O O . TRP A 1 229 ? -18.560 8.025 2.345 1.00 71.75 229 TRP A O 1
ATOM 1904 N N . ARG A 1 230 ? -18.941 5.915 1.653 1.00 74.69 230 ARG A N 1
ATOM 1905 C CA . ARG A 1 230 ? -20.290 5.807 2.241 1.00 74.69 230 ARG A CA 1
ATOM 1906 C C . ARG A 1 230 ? -20.295 6.118 3.739 1.00 74.69 230 ARG A C 1
ATOM 1908 O O . ARG A 1 230 ? -21.153 6.845 4.231 1.00 74.69 230 ARG A O 1
ATOM 1915 N N . GLN A 1 231 ? -19.313 5.603 4.485 1.00 70.50 231 GLN A N 1
ATOM 1916 C CA . GLN A 1 231 ? -19.170 5.899 5.915 1.00 70.50 231 GLN A CA 1
ATOM 1917 C C . GLN A 1 231 ? -18.816 7.364 6.196 1.00 70.50 231 GLN A C 1
ATOM 1919 O O . GLN A 1 231 ? -19.163 7.850 7.269 1.00 70.50 231 GLN A O 1
ATOM 1924 N N . GLN A 1 232 ? -18.099 8.053 5.304 1.00 61.22 232 GLN A N 1
ATOM 1925 C CA . GLN A 1 232 ? -17.796 9.481 5.452 1.00 61.22 232 GLN A CA 1
ATOM 1926 C C . GLN A 1 232 ? -19.018 10.355 5.149 1.00 61.22 232 GLN A C 1
ATOM 1928 O O . GLN A 1 232 ? -19.275 11.288 5.904 1.00 61.22 232 GLN A O 1
ATOM 1933 N N . GLU A 1 233 ? -19.777 10.040 4.100 1.00 63.94 233 GLU A N 1
ATOM 1934 C CA . GLU A 1 233 ? -21.002 10.762 3.720 1.00 63.94 233 GLU A CA 1
ATOM 1935 C C . GLU A 1 233 ? -22.112 10.611 4.766 1.00 63.94 233 GLU A C 1
ATOM 1937 O O . GLU A 1 233 ? -22.851 11.554 5.032 1.00 63.94 233 GLU A O 1
ATOM 1942 N N . ALA A 1 234 ? -22.177 9.453 5.428 1.00 54.41 234 ALA A N 1
ATOM 1943 C CA . ALA A 1 234 ? -23.126 9.187 6.505 1.00 54.41 234 ALA A CA 1
ATOM 1944 C C . ALA A 1 234 ? -22.761 9.844 7.853 1.00 54.41 234 ALA A C 1
ATOM 1946 O O . ALA A 1 234 ? -23.543 9.754 8.800 1.00 54.41 234 ALA A O 1
ATOM 1947 N N . ILE A 1 235 ? -21.583 10.471 7.994 1.00 50.91 235 ILE A N 1
ATOM 1948 C CA . ILE A 1 235 ? -21.264 11.279 9.181 1.00 50.91 235 ILE A CA 1
ATOM 1949 C C . ILE A 1 235 ? -21.901 12.655 8.964 1.00 50.91 235 ILE A C 1
ATOM 1951 O O . ILE A 1 235 ? -21.431 13.387 8.091 1.00 50.91 235 ILE A O 1
ATOM 1955 N N . PRO A 1 236 ? -22.918 13.054 9.757 1.00 43.00 236 PRO A N 1
ATOM 1956 C CA . PRO A 1 236 ? -23.490 14.386 9.642 1.00 43.00 236 PRO A 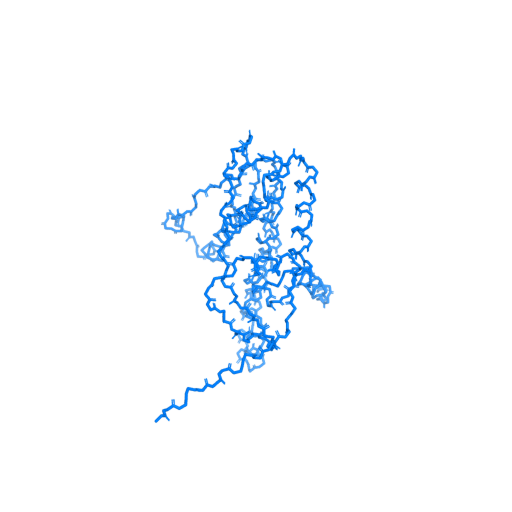CA 1
ATOM 1957 C C . PRO A 1 236 ? -22.372 15.409 9.807 1.00 43.00 236 PRO A C 1
ATOM 1959 O O . PRO A 1 236 ? -21.583 15.320 10.758 1.00 43.00 236 PRO A O 1
ATOM 1962 N N . LYS A 1 237 ? -22.282 16.371 8.884 1.00 41.72 237 LYS A N 1
ATOM 1963 C CA . LYS A 1 237 ? -21.463 17.561 9.110 1.00 41.72 237 LYS A CA 1
ATOM 1964 C C . LYS A 1 237 ? -22.028 18.207 10.369 1.00 41.72 237 LYS A C 1
ATOM 1966 O O . LYS A 1 237 ? -23.165 18.660 10.360 1.00 41.72 237 LYS A O 1
ATOM 1971 N N . SER A 1 238 ? -21.278 18.160 11.467 1.00 43.56 238 SER A N 1
ATOM 1972 C CA . SER A 1 238 ? -21.625 18.950 12.642 1.00 43.56 238 SER A CA 1
ATOM 1973 C C . SER A 1 238 ? -21.659 20.407 12.195 1.00 43.56 238 SER A C 1
ATOM 1975 O O . SER A 1 238 ? -20.634 20.889 11.701 1.00 43.56 238 SER A O 1
ATOM 1977 N N . ALA A 1 239 ? -22.837 21.022 12.300 1.00 34.91 239 ALA A N 1
ATOM 1978 C CA . ALA A 1 239 ? -23.012 22.465 12.225 1.00 34.91 239 ALA A CA 1
ATOM 1979 C C . ALA A 1 239 ? -22.179 23.152 13.315 1.00 34.91 239 ALA A C 1
ATOM 1981 O O . ALA A 1 239 ? -21.998 22.528 14.391 1.00 34.91 239 ALA A O 1
#

Foldseek 3Di:
DDDDDPPDDDDDDDDDDPVVVVQCVPFFDDDWDWDAAPNDIDTGTDGDADFFDDADFPAEWEWDDDLQFRIATPVGDTRGCPVLVVVVVVLVVLLVVLVVVPDPVSVVVNVVCPLVNVLVLLLSLLVVLLVVLLVCLLRSHHYHYDDCPCVLVPDDDDPVVVVSVVSRDSVSSVVSNVVVNRVLSSPHDDPDSVSSVVSSVVCVCCQAQPDQDVSQSGHGNVVSVVVVVVVVVPPPPDD

Secondary structure (DSSP, 8-state):
-PPPP------------HHHHHHHHHHEEEEEEEEEETTEEEEEEEE-PPPPPPP--SSEEEEE--SSEEEEETTS-EEE-HHHHHHHHHHHHHHHHHHHH--HHHHHHHHHHTTHHHHHHHHHHHHHHHHHHHHHHHTT-EEEE---TTHHHH----HHHHHHHHS--HHHHHHHHHHHHHHHHTT---SSHHHHHHHHHHHHHIIIII--BGGGTSB-HHHHHHHHHHHHHTS----

Organism: NCBI:txid2758039

Sequence (239 aa):
MCASPRTTREGIPFACSPDQLKTLVAHRKGEGDLVCRGGKWFLIAICEVPDPEVFEPVDWVGVDRGIVNLATTSDGTNHQGRRLSRYRRWQARKRAELQKKNTRSARRRLASRSHKERRHATHVNHRISKEIVSVAQRTGRGIALEQLDGIRERVRLRRDQRATLSSWPFHPLGQHLTYKARRIEMQGPWKDFDQVERAIFRWVTWYNEERLHSALDYVPPAEYERDWWRQQEAIPKSA

pLDDT: mean 79.78, std 12.08, range [34.88, 97.31]

InterPro domains:
  IPR001584 Integrase, catalytic core [PF13683] (181-221)
  IPR001959 Probable transposase, IS891/IS1136/IS1341 [PF01385] (47-139)
  IPR010095 Cas12f1-like, TNB domain [TIGR01766] (117-183)
  IPR012337 Ribonuclease H-like superfamily [SSF53098] (181-231)